Protein AF-A0A2I1MBW6-F1 (afdb_monomer_lite)

pLDDT: mean 80.17, std 13.63, range [27.92, 97.5]

Secondary structure (DSSP, 8-state):
-EE---TT--------SS----------HHHHHHHHHHHHHHHT----HHHHHHH-SEE---HHHHHH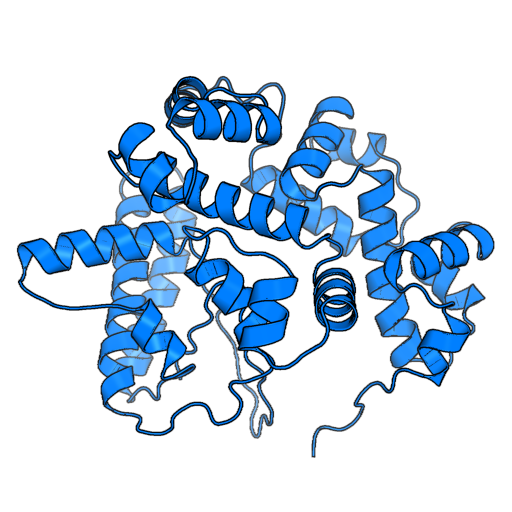HHHHHHHHHHHHHHHHTT-TTHHHHHHHHHHHHHHHHHHHHTT-----S--TTTHHHHHHHHTTTS---HHHHHHHHT--HHHHHHHHHHHHSS-HHHHHHHHHHHHHHHHHHH----HHHHHHHTT-SSHHHHHHHHHHHHSS-HHHHHHHTTSS-STTTS--HHHHHHHHHHHHHHTTS---HHHHHHHTT--HHHHHHHHHHHHSS-HHHHHHHHHHHHHHHHHHH----HHHHHHHTT-S-HHHHHHHHHHHHSS-HHHHHHHS-------

InterPro domains:
  IPR001387 Cro/C1-type, helix-turn-helix domain [PS50943] (135-180)
  IPR009057 Homedomain-like superfamily [SSF46689] (287-337)
  IPR018060 AraC-like, DNA binding HTH domain [PF12833] (141-219)
  IPR018060 AraC-like, DNA binding HTH domain [PF12833] (256-334)
  IPR018060 AraC-like, DNA binding HTH domain [PS01124] (122-220)
  IPR018060 AraC-like, DNA binding HTH domain [PS01124] (237-335)
  IPR018060 AraC-like, DNA binding HTH domain [SM00342] (135-218)
  IPR018060 AraC-like, DNA binding HTH domain [SM00342] (250-333)
  IPR018062 HTH domain AraC-type, conserved site [PS00041] (287-329)

Organism: NCBI:txid54007

Structure (mmCIF, N/CA/C/O backbone):
data_AF-A0A2I1MBW6-F1
#
_entry.id   AF-A0A2I1MBW6-F1
#
loop_
_atom_site.group_PDB
_atom_site.id
_atom_site.type_symbol
_atom_site.label_atom_id
_atom_site.label_alt_id
_atom_site.label_comp_id
_atom_site.label_asym_id
_atom_site.label_entity_id
_atom_site.label_seq_id
_atom_site.pdbx_PDB_ins_code
_atom_site.Cartn_x
_atom_site.Cartn_y
_atom_site.Cartn_z
_atom_site.occupancy
_atom_site.B_iso_or_equiv
_atom_site.auth_seq_id
_atom_site.auth_comp_id
_atom_site.auth_asym_id
_atom_site.auth_atom_id
_atom_site.pdbx_PDB_model_num
ATOM 1 N N . MET A 1 1 ? -22.222 8.097 3.503 1.00 85.94 1 MET A N 1
ATOM 2 C CA . MET A 1 1 ? -21.135 8.468 4.439 1.00 85.94 1 MET A CA 1
ATOM 3 C C . MET A 1 1 ? -19.840 8.465 3.652 1.00 85.94 1 MET A C 1
ATOM 5 O O . MET A 1 1 ? -19.811 7.793 2.629 1.00 85.94 1 MET A O 1
ATOM 9 N N . LEU A 1 2 ? -18.802 9.155 4.109 1.00 89.69 2 LEU A N 1
ATOM 10 C CA . LEU A 1 2 ? -17.469 9.043 3.514 1.00 89.69 2 LEU A CA 1
ATOM 11 C C . LEU A 1 2 ? -16.524 8.414 4.537 1.00 89.69 2 LEU A C 1
ATOM 13 O O . LEU A 1 2 ? -16.565 8.775 5.712 1.00 89.69 2 LEU A O 1
ATOM 17 N N . VAL A 1 3 ? -15.709 7.454 4.104 1.00 87.62 3 VAL A N 1
ATOM 18 C CA . VAL A 1 3 ? -14.785 6.709 4.969 1.00 87.62 3 VAL A CA 1
ATOM 19 C C . VAL A 1 3 ? -13.361 6.990 4.511 1.00 87.62 3 VAL A C 1
ATOM 21 O O . VAL A 1 3 ? -13.050 6.854 3.331 1.00 87.62 3 VAL A O 1
ATOM 24 N N . GLY A 1 4 ? -12.509 7.400 5.446 1.00 86.44 4 GLY A N 1
ATOM 25 C CA . GLY A 1 4 ? -11.097 7.655 5.214 1.00 86.44 4 GLY A CA 1
ATOM 26 C C . GLY A 1 4 ? -10.278 6.474 5.709 1.00 86.44 4 GLY A C 1
ATOM 27 O O . GLY A 1 4 ? -10.393 6.080 6.869 1.00 86.44 4 GLY A O 1
ATOM 28 N N . ILE A 1 5 ? -9.438 5.916 4.840 1.00 82.56 5 ILE A N 1
ATOM 29 C CA . ILE A 1 5 ? -8.543 4.810 5.187 1.00 82.56 5 ILE A CA 1
ATOM 30 C C . ILE A 1 5 ? -7.119 5.258 4.885 1.00 82.56 5 ILE A C 1
ATOM 32 O O . ILE A 1 5 ? -6.748 5.460 3.730 1.00 82.56 5 ILE A O 1
ATOM 36 N N . LEU A 1 6 ? -6.319 5.443 5.934 1.00 80.88 6 LEU A N 1
ATOM 37 C CA . LEU A 1 6 ? -4.898 5.740 5.777 1.00 80.88 6 LEU A CA 1
ATOM 38 C C . LEU A 1 6 ? -4.105 4.475 5.426 1.00 80.88 6 LEU A C 1
ATOM 40 O O . LEU A 1 6 ? -4.543 3.362 5.732 1.00 80.88 6 LEU A O 1
ATOM 44 N N . PRO A 1 7 ? -2.908 4.619 4.830 1.00 76.25 7 PRO A N 1
ATOM 45 C CA . PRO A 1 7 ? -2.001 3.500 4.643 1.00 76.25 7 PRO A CA 1
ATOM 46 C C . PRO A 1 7 ? -1.819 2.723 5.947 1.00 76.25 7 PRO A C 1
ATOM 48 O O . PRO A 1 7 ? -1.532 3.306 6.994 1.00 76.25 7 PRO A O 1
ATOM 51 N N . TRP A 1 8 ? -1.968 1.401 5.859 1.00 74.44 8 TRP A N 1
ATOM 52 C CA . TRP A 1 8 ? -1.815 0.475 6.984 1.00 74.44 8 TRP A CA 1
ATOM 53 C C . TRP A 1 8 ? -2.858 0.615 8.105 1.00 74.44 8 TRP A C 1
ATOM 55 O O . TRP A 1 8 ? -2.672 0.052 9.184 1.00 74.44 8 TRP A O 1
ATOM 65 N N . TYR A 1 9 ? -3.971 1.303 7.833 1.00 71.88 9 TYR A N 1
ATOM 66 C CA . TYR A 1 9 ? -5.216 1.157 8.581 1.00 71.88 9 TYR A CA 1
ATOM 67 C C . TYR A 1 9 ? -6.111 0.106 7.931 1.00 71.88 9 TYR A C 1
ATOM 69 O O . TYR A 1 9 ? -6.088 -0.109 6.721 1.00 71.88 9 TYR A O 1
ATOM 77 N N . TYR A 1 10 ? -6.978 -0.482 8.747 1.00 65.81 10 TYR A N 1
ATOM 78 C CA . TYR A 1 10 ? -8.204 -1.099 8.270 1.00 65.81 10 TYR A CA 1
ATOM 79 C C . TYR A 1 10 ? -9.384 -0.497 9.031 1.00 65.81 10 TYR A C 1
ATOM 81 O O . TYR A 1 10 ? -9.274 -0.136 10.205 1.00 65.81 10 TYR A O 1
ATOM 89 N N . THR A 1 11 ? -10.526 -0.401 8.359 1.00 65.06 11 THR A N 1
ATOM 90 C CA . THR A 1 11 ? -11.798 -0.010 8.966 1.00 65.06 11 THR A CA 1
ATOM 91 C C . THR A 1 11 ? -12.739 -1.199 8.876 1.00 65.06 11 THR A C 1
ATOM 93 O O . THR A 1 11 ? -12.895 -1.789 7.810 1.00 65.06 11 THR A O 1
ATOM 96 N N . GLN A 1 12 ? -13.355 -1.571 9.997 1.00 64.81 12 GLN A N 1
ATOM 97 C CA . GLN A 1 12 ? -14.316 -2.667 10.037 1.00 64.81 12 GLN A CA 1
ATOM 98 C C . GLN A 1 12 ? -15.739 -2.111 10.043 1.00 64.81 12 GLN A C 1
ATOM 100 O O . GLN A 1 12 ? -16.102 -1.329 10.923 1.00 64.81 12 GLN A O 1
ATOM 105 N N . ILE A 1 13 ? -16.552 -2.554 9.086 1.00 68.75 13 ILE A N 1
ATOM 106 C CA . ILE A 1 13 ? -18.003 -2.377 9.139 1.00 68.75 13 ILE A CA 1
ATOM 107 C C . ILE A 1 13 ? -18.549 -3.503 10.016 1.00 68.75 13 ILE A C 1
ATOM 109 O O . ILE A 1 13 ? -18.424 -4.677 9.675 1.00 68.75 13 ILE A O 1
ATOM 113 N N . ILE A 1 14 ? -19.078 -3.138 11.183 1.00 69.25 14 ILE A N 1
ATOM 114 C CA . ILE A 1 14 ? -19.520 -4.099 12.204 1.00 69.25 14 ILE A CA 1
ATOM 115 C C . ILE A 1 14 ? -20.978 -4.522 12.049 1.00 69.25 14 ILE A C 1
ATOM 117 O O . ILE A 1 14 ? -21.353 -5.531 12.613 1.00 69.25 14 ILE A O 1
ATOM 121 N N . GLU A 1 15 ? -21.798 -3.769 11.318 1.00 74.75 15 GLU A N 1
ATOM 122 C CA . GLU A 1 15 ? -23.214 -4.072 11.110 1.00 74.75 15 GLU A CA 1
ATOM 123 C C . GLU A 1 15 ? -23.689 -3.371 9.829 1.00 74.75 15 GLU A C 1
ATOM 125 O O . GLU A 1 15 ? -23.351 -2.207 9.599 1.00 74.75 15 GLU A O 1
ATOM 130 N N . VAL A 1 16 ? -24.471 -4.068 9.000 1.00 78.81 16 VAL A N 1
ATOM 131 C CA . VAL A 1 16 ? -25.110 -3.525 7.791 1.00 78.81 16 VAL A CA 1
ATOM 132 C C . VAL A 1 16 ? -26.597 -3.857 7.870 1.00 78.81 16 VAL A C 1
ATOM 134 O O . VAL A 1 16 ? -26.979 -5.019 7.759 1.00 78.81 16 VAL A O 1
ATOM 137 N N . LYS A 1 17 ? -27.431 -2.842 8.119 1.00 81.81 17 LYS A N 1
ATOM 138 C CA . LYS A 1 17 ? -28.878 -3.012 8.361 1.00 81.81 17 LYS A CA 1
ATOM 139 C C . LYS A 1 17 ? -29.712 -3.065 7.083 1.00 81.81 17 LYS A C 1
ATOM 141 O O . LYS A 1 17 ? -30.793 -3.640 7.081 1.00 81.81 17 LYS A O 1
ATOM 146 N N . GLU A 1 18 ? -29.200 -2.475 6.010 1.00 81.62 18 GLU A N 1
ATOM 147 C CA . GLU A 1 18 ? -29.837 -2.383 4.697 1.00 81.62 18 GLU A CA 1
ATOM 148 C C . GLU A 1 18 ? -28.769 -2.589 3.613 1.00 81.62 18 GLU A C 1
ATOM 150 O O . GLU A 1 18 ? -27.597 -2.305 3.881 1.00 81.62 18 GLU A O 1
ATOM 155 N N . PRO A 1 19 ? -29.128 -3.071 2.406 1.00 81.75 19 PRO A N 1
ATOM 156 C CA . PRO A 1 19 ? -28.178 -3.195 1.305 1.00 81.75 19 PRO A CA 1
ATOM 157 C C . PRO A 1 19 ? -27.436 -1.877 1.065 1.00 81.75 19 PRO A C 1
ATOM 159 O O . PRO A 1 19 ? -28.057 -0.827 0.920 1.00 81.75 19 PRO A O 1
ATOM 162 N N . CYS A 1 20 ? -26.107 -1.935 1.019 1.00 78.56 20 CYS A N 1
ATOM 163 C CA . CYS A 1 20 ? -25.269 -0.772 0.764 1.00 78.56 20 CYS A CA 1
ATOM 164 C C . CYS A 1 20 ? -24.275 -1.054 -0.362 1.00 78.56 20 CYS A C 1
ATOM 166 O O . CYS A 1 20 ? -23.733 -2.156 -0.463 1.00 78.56 20 CYS A O 1
ATOM 168 N N . GLU A 1 21 ? -24.002 -0.033 -1.165 1.00 81.94 21 GLU A N 1
ATOM 169 C CA . GLU A 1 21 ? -22.957 -0.037 -2.185 1.00 81.94 21 GLU A CA 1
ATOM 170 C C . GLU A 1 21 ? -21.751 0.771 -1.691 1.00 81.94 21 GLU A C 1
ATOM 172 O O . GLU A 1 21 ? -21.905 1.766 -0.978 1.00 81.94 21 GLU A O 1
ATOM 177 N N . LEU A 1 22 ? -20.543 0.310 -2.024 1.00 83.06 22 LEU A N 1
ATOM 178 C CA . LEU A 1 22 ? -19.292 0.960 -1.644 1.00 83.06 22 LEU A CA 1
ATOM 179 C C . LEU A 1 22 ? -18.503 1.311 -2.899 1.00 83.06 22 LEU A C 1
ATOM 181 O O . LEU A 1 22 ? -18.047 0.426 -3.620 1.00 83.06 22 LEU A O 1
ATOM 185 N N . GLU A 1 23 ? -18.274 2.602 -3.101 1.00 86.94 23 GLU A N 1
ATOM 186 C CA . GLU A 1 23 ? -17.356 3.095 -4.119 1.00 86.94 23 GLU A CA 1
ATOM 187 C C . GLU A 1 23 ? -15.995 3.373 -3.478 1.00 86.94 23 GLU A C 1
ATOM 189 O O . GLU A 1 23 ? -15.871 4.189 -2.562 1.00 86.94 23 GLU A O 1
ATOM 194 N N . VAL A 1 24 ? -14.966 2.653 -3.929 1.00 87.50 24 VAL A N 1
ATOM 195 C CA . VAL A 1 24 ? -13.622 2.714 -3.341 1.00 87.50 24 VAL A CA 1
ATOM 196 C C . VAL A 1 24 ? -12.697 3.511 -4.252 1.00 87.50 24 VAL A C 1
ATOM 198 O O . VAL A 1 24 ? -12.448 3.122 -5.390 1.00 87.50 24 VAL A O 1
ATOM 201 N N . VAL A 1 25 ? -12.147 4.607 -3.726 1.00 88.31 25 VAL A N 1
ATOM 202 C CA . VAL A 1 25 ? -11.168 5.449 -4.425 1.00 88.31 25 VAL A CA 1
ATOM 203 C C . VAL A 1 25 ? -9.796 5.269 -3.779 1.00 88.31 25 VAL A C 1
ATOM 205 O O . VAL A 1 25 ? -9.580 5.677 -2.638 1.00 88.31 25 VAL A O 1
ATOM 208 N N . VAL A 1 26 ? -8.861 4.664 -4.514 1.00 83.94 26 VAL A N 1
ATOM 209 C CA . VAL A 1 26 ? -7.476 4.439 -4.071 1.00 83.94 26 VAL A CA 1
ATOM 210 C C . VAL A 1 26 ? -6.558 5.452 -4.748 1.00 83.94 26 VAL A C 1
ATOM 212 O O . VAL A 1 26 ? -6.603 5.625 -5.962 1.00 83.94 26 VAL A O 1
ATOM 215 N N . PHE A 1 27 ? -5.715 6.132 -3.970 1.00 82.19 27 PHE A N 1
ATOM 216 C CA . PHE A 1 27 ? -4.808 7.157 -4.487 1.00 82.19 27 PHE A CA 1
ATOM 217 C C . PHE A 1 27 ? -3.511 7.254 -3.673 1.00 82.19 27 PHE A C 1
ATOM 219 O O . PHE A 1 27 ? -3.400 6.742 -2.558 1.00 82.19 27 PHE A O 1
ATOM 226 N N . ASN A 1 28 ? -2.509 7.943 -4.229 1.00 78.81 28 ASN A N 1
ATOM 227 C CA . ASN A 1 28 ? -1.252 8.204 -3.533 1.00 78.81 28 ASN A CA 1
ATOM 228 C C . ASN A 1 28 ? -1.426 9.326 -2.496 1.00 78.81 28 ASN A C 1
ATOM 230 O O . ASN A 1 28 ? -1.637 10.485 -2.853 1.00 78.81 28 ASN A O 1
ATOM 234 N N . LEU A 1 29 ? -1.303 8.990 -1.212 1.00 80.94 29 LEU A N 1
ATOM 235 C CA . LEU A 1 29 ? -1.478 9.951 -0.121 1.00 80.94 29 LEU A CA 1
ATOM 236 C C . LEU A 1 29 ? -0.445 11.093 -0.144 1.00 80.94 29 LEU A C 1
ATOM 238 O O . LEU A 1 29 ? -0.796 12.230 0.159 1.00 80.94 29 LEU A O 1
ATOM 242 N N . GLU A 1 30 ? 0.809 10.826 -0.528 1.00 78.50 30 GLU A N 1
ATOM 243 C CA . GLU A 1 30 ? 1.852 11.863 -0.566 1.00 78.50 30 GLU A CA 1
ATOM 244 C C . GLU A 1 30 ? 1.546 12.928 -1.621 1.00 78.50 30 GLU A C 1
ATOM 246 O O . GLU A 1 30 ? 1.754 14.111 -1.363 1.00 78.50 30 GLU A O 1
ATOM 251 N N . LEU A 1 31 ? 0.986 12.539 -2.773 1.00 80.25 31 LEU A N 1
ATOM 252 C CA . LEU A 1 31 ? 0.506 13.493 -3.775 1.00 80.25 31 LEU A CA 1
ATOM 253 C C . LEU A 1 31 ? -0.519 14.460 -3.165 1.00 80.25 31 LEU A C 1
ATOM 255 O O . LEU A 1 31 ? -0.360 15.673 -3.285 1.00 80.25 31 LEU A O 1
ATOM 259 N N . ILE A 1 32 ? -1.543 13.938 -2.484 1.00 85.88 32 ILE A N 1
ATOM 260 C CA . ILE A 1 32 ? -2.586 14.771 -1.870 1.00 85.88 32 ILE A CA 1
ATOM 261 C C . ILE A 1 32 ? -2.008 15.659 -0.771 1.00 85.88 32 ILE A C 1
ATOM 263 O O . ILE A 1 32 ? -2.313 16.848 -0.738 1.00 85.88 32 ILE A O 1
ATOM 267 N N . ASN A 1 33 ? -1.113 15.135 0.067 1.00 81.81 33 ASN A N 1
ATOM 268 C CA . ASN A 1 33 ? -0.438 15.929 1.093 1.00 81.81 33 ASN A CA 1
ATOM 269 C C . ASN A 1 33 ? 0.384 17.078 0.491 1.00 81.81 33 ASN A C 1
ATOM 271 O O . ASN A 1 33 ? 0.350 18.194 1.006 1.00 81.81 33 ASN A O 1
ATOM 275 N N . ILE A 1 34 ? 1.106 16.830 -0.607 1.00 75.31 34 ILE A N 1
ATOM 276 C CA . ILE A 1 34 ? 1.886 17.861 -1.303 1.00 75.31 34 ILE A CA 1
ATOM 277 C C . ILE A 1 34 ? 0.965 18.942 -1.869 1.00 75.31 34 ILE A C 1
ATOM 279 O O . ILE A 1 34 ? 1.247 20.130 -1.703 1.00 75.31 34 ILE A O 1
ATOM 283 N N . LEU A 1 35 ? -0.132 18.548 -2.519 1.00 81.50 35 LEU A N 1
ATOM 284 C CA . LEU A 1 35 ? -1.076 19.498 -3.098 1.00 81.50 35 LEU A CA 1
ATOM 285 C C . LEU A 1 35 ? -1.779 20.329 -2.015 1.00 81.50 35 LEU A C 1
ATOM 287 O O . LEU A 1 35 ? -1.783 21.555 -2.115 1.00 81.50 35 LEU A O 1
ATOM 291 N N . LEU A 1 36 ? -2.271 19.692 -0.947 1.00 83.25 36 LEU A N 1
ATOM 292 C CA . LEU A 1 36 ? -2.889 20.379 0.191 1.00 83.25 36 LEU A CA 1
ATOM 293 C C . LEU A 1 36 ? -1.918 21.342 0.873 1.00 83.25 36 LEU A C 1
ATOM 295 O O . LEU A 1 36 ? -2.291 22.460 1.218 1.00 83.25 36 LEU A O 1
ATOM 299 N N . LYS A 1 37 ? -0.651 20.945 1.035 1.00 79.94 37 LYS A N 1
ATOM 300 C CA . LYS A 1 37 ? 0.378 21.827 1.588 1.00 79.94 37 LYS A CA 1
ATOM 301 C C . LYS A 1 37 ? 0.579 23.069 0.718 1.00 79.94 37 LYS A C 1
ATOM 303 O O . LYS A 1 37 ? 0.590 24.173 1.251 1.00 79.94 37 LYS A O 1
ATOM 308 N N . ARG A 1 38 ? 0.678 22.905 -0.606 1.00 78.62 38 ARG A N 1
ATOM 309 C CA . ARG A 1 38 ? 0.796 24.038 -1.540 1.00 78.62 38 ARG A CA 1
ATOM 310 C C . ARG A 1 38 ? -0.425 24.956 -1.459 1.00 78.62 38 ARG A C 1
ATOM 312 O O . ARG A 1 38 ? -0.268 26.170 -1.406 1.00 78.62 38 ARG A O 1
ATOM 319 N N . THR A 1 39 ? -1.639 24.407 -1.399 1.00 81.06 39 THR A N 1
ATOM 320 C CA . THR A 1 39 ? -2.848 25.232 -1.246 1.00 81.06 39 THR A CA 1
ATOM 321 C C . THR A 1 39 ? -2.904 25.926 0.114 1.00 81.06 39 THR A C 1
ATOM 323 O O . THR A 1 39 ? -3.281 27.090 0.177 1.00 81.06 39 THR A O 1
ATOM 326 N N . ASN A 1 40 ? -2.467 25.265 1.189 1.00 79.06 40 ASN A N 1
ATOM 327 C CA . ASN A 1 40 ? -2.373 25.859 2.524 1.00 79.06 40 ASN A CA 1
ATOM 328 C C . ASN A 1 40 ? -1.438 27.067 2.554 1.00 79.06 40 ASN A C 1
ATOM 330 O O . ASN A 1 40 ? -1.793 28.099 3.115 1.00 79.06 40 ASN A O 1
ATOM 334 N N . GLU A 1 41 ? -0.272 26.958 1.919 1.00 75.50 41 GLU A N 1
ATOM 335 C CA . GLU A 1 41 ? 0.690 28.058 1.804 1.00 75.50 41 GLU A CA 1
ATOM 336 C C . GLU A 1 41 ? 0.107 29.250 1.030 1.00 75.50 41 GLU A C 1
ATOM 338 O O . GLU A 1 41 ? 0.313 30.396 1.420 1.00 75.50 41 GLU A O 1
ATOM 343 N N . VAL A 1 42 ? -0.661 28.986 -0.033 1.00 81.69 42 VAL A N 1
ATOM 344 C CA . VAL A 1 42 ? -1.280 30.029 -0.869 1.00 81.69 42 VAL A CA 1
ATOM 345 C C . VAL A 1 42 ? -2.460 30.711 -0.173 1.00 81.69 42 VAL A C 1
ATOM 347 O O . VAL A 1 42 ? -2.589 31.931 -0.244 1.00 81.69 42 VAL A O 1
ATOM 350 N N . PHE A 1 43 ? -3.332 29.946 0.486 1.00 83.38 43 PHE A N 1
ATOM 351 C CA . PHE A 1 43 ? -4.591 30.454 1.046 1.00 83.38 43 PHE A CA 1
ATOM 352 C C . PHE A 1 43 ? -4.544 30.719 2.557 1.00 83.38 43 PHE A C 1
ATOM 354 O O . PHE A 1 43 ? -5.536 31.172 3.125 1.00 83.38 43 PHE A O 1
ATOM 361 N N . GLY A 1 44 ? -3.424 30.433 3.225 1.00 77.81 44 GLY A N 1
ATOM 362 C CA . GLY A 1 44 ? -3.304 30.550 4.680 1.00 77.81 44 GLY A CA 1
ATOM 363 C C . GLY A 1 44 ? -4.182 29.556 5.451 1.00 77.81 44 GLY A C 1
ATOM 364 O O . GLY A 1 44 ? -4.565 29.832 6.587 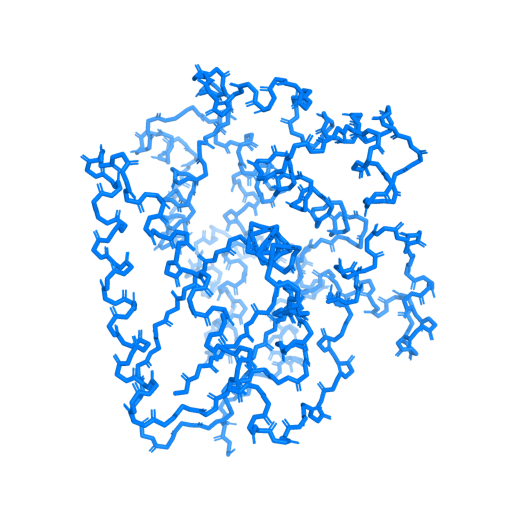1.00 77.81 44 GLY A O 1
ATOM 365 N N . SER A 1 45 ? -4.539 28.420 4.843 1.00 74.50 45 SER A N 1
ATOM 366 C CA . SER A 1 45 ? -5.293 27.348 5.502 1.00 74.50 45 SER A CA 1
ATOM 367 C C . SER A 1 45 ? -4.370 26.369 6.235 1.00 74.50 45 SER A C 1
ATOM 369 O O . SER A 1 45 ? -3.163 26.331 6.014 1.00 74.50 45 SER A O 1
ATOM 371 N N . ALA A 1 46 ? -4.939 25.562 7.132 1.00 73.06 46 ALA A N 1
ATOM 372 C CA . ALA A 1 46 ? -4.208 24.569 7.926 1.00 73.06 46 ALA A CA 1
ATOM 373 C C . ALA A 1 46 ? -4.705 23.136 7.669 1.00 73.06 46 ALA A C 1
ATOM 375 O O . ALA A 1 46 ? -4.675 22.302 8.570 1.00 73.06 46 ALA A O 1
ATOM 376 N N . THR A 1 47 ? -5.188 22.867 6.454 1.00 75.31 47 THR A N 1
ATOM 377 C CA . THR A 1 47 ? -5.850 21.614 6.073 1.00 75.31 47 THR A CA 1
ATOM 378 C C . THR A 1 47 ? -4.880 20.428 6.182 1.00 75.31 47 THR A C 1
ATOM 380 O O . THR A 1 47 ? -3.810 20.455 5.569 1.00 75.31 47 THR A O 1
ATOM 383 N N . GLN A 1 48 ? -5.209 19.412 6.981 1.00 79.44 48 GLN A N 1
ATOM 384 C CA . GLN A 1 48 ? -4.377 18.231 7.254 1.00 79.44 48 GLN A CA 1
ATOM 385 C C . GLN A 1 48 ? -5.224 16.953 7.251 1.00 79.44 48 GLN A C 1
ATOM 387 O O . GLN A 1 48 ? -5.620 16.432 8.299 1.00 79.44 48 GLN A O 1
ATOM 392 N N . ILE A 1 49 ? -5.438 16.408 6.052 1.00 81.88 49 ILE A N 1
ATOM 393 C CA . ILE A 1 49 ? -6.324 15.260 5.835 1.00 81.88 49 ILE A CA 1
ATOM 394 C C . ILE A 1 49 ? -5.924 14.023 6.648 1.00 81.88 49 ILE A C 1
ATOM 396 O O . ILE A 1 49 ? -6.788 13.297 7.131 1.00 81.88 49 ILE A O 1
ATOM 400 N N . THR A 1 50 ? -4.625 13.794 6.859 1.00 78.06 50 THR A N 1
ATOM 401 C CA . THR A 1 50 ? -4.134 12.674 7.675 1.00 78.06 50 THR A CA 1
ATOM 402 C C . THR A 1 50 ? -4.649 12.761 9.103 1.00 78.06 50 THR A C 1
ATOM 404 O O . THR A 1 50 ? -5.232 11.803 9.603 1.00 78.06 50 THR A O 1
ATOM 407 N N . ASN A 1 51 ? -4.550 13.938 9.720 1.00 78.25 51 ASN A N 1
ATOM 408 C CA . ASN A 1 51 ? -5.024 14.154 11.082 1.00 78.25 51 ASN A CA 1
ATOM 409 C C . ASN A 1 51 ? -6.547 14.040 11.156 1.00 78.25 51 ASN A C 1
ATOM 411 O O . ASN A 1 51 ? -7.080 13.537 12.145 1.00 78.25 51 ASN A O 1
ATOM 415 N N . ALA A 1 52 ? -7.261 14.509 10.130 1.00 80.94 52 ALA A N 1
ATOM 416 C CA . ALA A 1 52 ? -8.709 14.357 10.065 1.00 80.94 52 ALA A CA 1
ATOM 417 C C . ALA A 1 52 ? -9.097 12.869 10.057 1.00 80.94 52 ALA A C 1
ATOM 419 O O . ALA A 1 52 ? -9.895 12.439 10.888 1.00 80.94 52 ALA A O 1
ATOM 420 N N . ILE A 1 53 ? -8.475 12.057 9.196 1.00 80.00 53 ILE A N 1
ATOM 421 C CA . ILE A 1 53 ? -8.771 10.621 9.099 1.00 80.00 53 ILE A CA 1
ATOM 422 C C . ILE A 1 53 ? -8.359 9.863 10.375 1.00 80.00 53 ILE A C 1
ATOM 424 O O . ILE A 1 53 ? -9.115 9.018 10.853 1.00 80.00 53 ILE A O 1
ATOM 428 N N . GLU A 1 54 ? -7.206 10.183 10.974 1.00 75.94 54 GLU A N 1
ATOM 429 C CA . GLU A 1 54 ? -6.756 9.580 12.243 1.00 75.94 54 GLU A CA 1
ATOM 430 C C . GLU A 1 54 ? -7.746 9.816 13.391 1.00 75.94 54 GLU A C 1
ATOM 432 O O . GLU A 1 54 ? -7.961 8.945 14.238 1.00 75.94 54 GLU A O 1
ATOM 437 N N . ASN A 1 55 ? -8.357 11.001 13.439 1.00 75.19 55 ASN A N 1
ATOM 438 C CA . ASN A 1 55 ? -9.281 11.369 14.508 1.00 75.19 55 ASN A CA 1
ATOM 439 C C . ASN A 1 55 ? -10.710 10.871 14.257 1.00 75.19 55 ASN A C 1
ATOM 441 O O . ASN A 1 55 ? -11.413 10.513 15.212 1.00 75.19 55 ASN A O 1
ATOM 4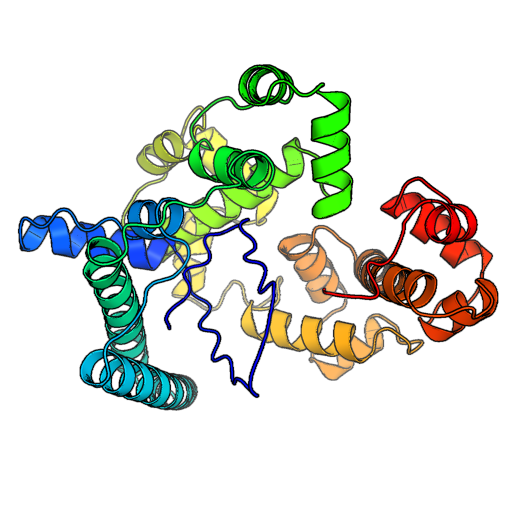45 N N . THR A 1 56 ? -11.127 10.830 12.992 1.00 77.69 56 THR A N 1
ATOM 446 C CA . THR A 1 56 ? -12.460 10.417 12.546 1.00 77.69 56 THR A CA 1
ATOM 447 C C . THR A 1 56 ? -12.328 9.533 11.308 1.00 77.69 56 THR A C 1
ATOM 449 O O . THR A 1 56 ? -12.137 10.041 10.211 1.00 77.69 56 THR A O 1
ATOM 452 N N . ALA A 1 57 ? -12.452 8.209 11.463 1.00 76.25 57 ALA A N 1
ATOM 453 C CA . ALA A 1 57 ? -12.333 7.259 10.345 1.00 76.25 57 ALA A CA 1
ATOM 454 C C . ALA A 1 57 ? -13.456 7.399 9.301 1.00 76.25 57 ALA A C 1
ATOM 456 O O . ALA A 1 57 ? -13.314 6.954 8.165 1.00 76.25 57 ALA A O 1
ATOM 457 N N . TYR A 1 58 ? -14.588 7.993 9.675 1.00 85.88 58 TYR A N 1
ATOM 458 C CA . TYR A 1 58 ? -15.691 8.275 8.767 1.00 85.88 58 TYR A CA 1
ATOM 459 C C . TYR A 1 58 ? -16.372 9.584 9.140 1.00 85.88 58 TYR A C 1
ATOM 461 O O . TYR A 1 58 ? -16.292 10.033 10.286 1.00 85.88 58 TYR A O 1
ATOM 469 N N . VAL A 1 59 ? -17.075 10.150 8.164 1.00 88.06 59 VAL A N 1
ATOM 470 C CA . VAL A 1 59 ? -17.867 11.367 8.310 1.00 88.06 59 VAL A CA 1
ATOM 471 C C . VAL A 1 59 ? -19.262 11.174 7.728 1.00 88.06 59 VAL A C 1
ATOM 473 O O . VAL A 1 59 ? -19.467 10.549 6.675 1.00 88.06 59 VAL A O 1
ATOM 476 N N . SER A 1 60 ? -20.244 11.710 8.439 1.00 89.19 60 SER A N 1
ATOM 477 C CA . SER A 1 60 ? -21.622 11.806 7.979 1.00 89.19 60 SER A CA 1
ATOM 478 C C . SER A 1 60 ? -21.735 12.961 6.987 1.00 89.19 60 SER A C 1
ATOM 480 O O . SER A 1 60 ? -21.197 14.042 7.216 1.00 89.19 60 SER A O 1
ATOM 482 N N . LEU A 1 61 ? -22.429 12.716 5.877 1.00 90.56 61 LEU A N 1
ATOM 483 C CA . LEU A 1 61 ? -22.693 13.720 4.847 1.00 90.56 61 LEU A CA 1
ATOM 484 C C . LEU A 1 61 ? -24.176 14.070 4.886 1.00 90.56 61 LEU A C 1
ATOM 486 O O . LEU A 1 61 ? -25.007 13.156 4.972 1.00 90.56 61 LEU A O 1
ATOM 490 N N . ASP A 1 62 ? -24.492 15.360 4.798 1.00 90.75 62 ASP A N 1
ATOM 491 C CA . ASP A 1 62 ? -25.858 15.793 4.502 1.00 90.75 62 ASP A CA 1
ATOM 492 C C . ASP A 1 62 ? -26.241 15.474 3.042 1.00 90.75 62 ASP A C 1
ATOM 494 O O . ASP A 1 62 ? -25.424 14.990 2.255 1.00 90.75 62 ASP A O 1
ATOM 498 N N . ASP A 1 63 ? -27.505 15.684 2.672 1.00 91.75 63 ASP A N 1
ATOM 499 C CA . ASP A 1 63 ? -27.996 15.293 1.345 1.00 91.75 63 ASP A CA 1
ATOM 500 C C . ASP A 1 63 ? -27.363 16.098 0.200 1.00 91.75 63 ASP A C 1
ATOM 502 O O . ASP A 1 63 ? -27.235 15.580 -0.912 1.00 91.75 63 ASP A O 1
ATOM 506 N N . ALA A 1 64 ? -26.949 17.345 0.447 1.00 91.56 64 ALA A N 1
ATOM 507 C CA . ALA A 1 64 ? -26.263 18.154 -0.556 1.00 91.56 64 ALA A CA 1
ATOM 508 C C . ALA A 1 64 ? -24.809 17.692 -0.721 1.00 91.56 64 ALA A C 1
ATOM 510 O O . ALA A 1 64 ? -24.344 17.500 -1.845 1.00 91.56 64 ALA A O 1
ATOM 511 N N . GLU A 1 65 ? -24.114 17.443 0.392 1.00 92.50 65 GLU A N 1
ATOM 512 C CA . GLU A 1 65 ? -22.765 16.878 0.413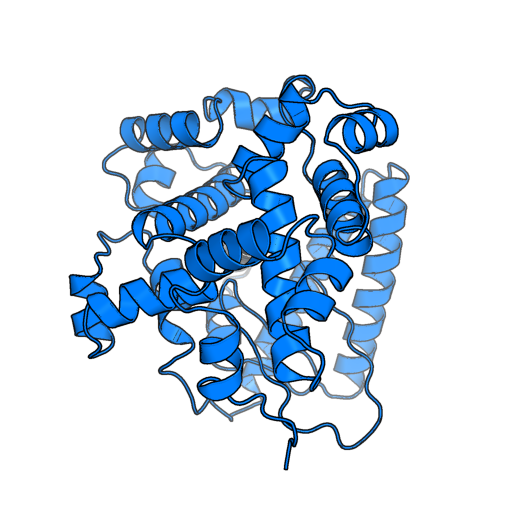 1.00 92.50 65 GLU A CA 1
ATOM 513 C C . GLU A 1 65 ? -22.727 15.497 -0.246 1.00 92.50 65 GLU A C 1
ATOM 515 O O . GLU A 1 65 ? -21.841 15.237 -1.057 1.00 92.50 65 GLU A O 1
ATOM 520 N N . ARG A 1 66 ? -23.709 14.629 0.033 1.00 92.62 66 ARG A N 1
ATOM 521 C CA . ARG A 1 66 ? -23.816 13.297 -0.579 1.00 92.62 66 ARG A CA 1
ATOM 522 C C . ARG A 1 66 ? -23.921 13.384 -2.101 1.00 92.62 66 ARG A C 1
ATOM 524 O O . ARG A 1 66 ? -23.099 12.781 -2.782 1.00 92.62 66 ARG A O 1
ATOM 531 N N . LYS A 1 67 ? -24.858 14.182 -2.625 1.00 94.44 67 LYS A N 1
ATOM 532 C CA . LYS A 1 67 ? -25.020 14.381 -4.078 1.00 94.44 67 LYS A CA 1
ATOM 533 C C . LYS A 1 67 ? -23.765 14.960 -4.728 1.00 94.44 67 LYS A C 1
ATOM 535 O O . LYS A 1 67 ? -23.430 14.609 -5.856 1.00 94.44 67 LYS A O 1
ATOM 540 N N . SER A 1 68 ? -23.070 15.850 -4.018 1.00 95.12 68 SER A N 1
ATOM 541 C CA . SER A 1 68 ? -21.794 16.400 -4.477 1.00 95.12 68 SER A CA 1
ATOM 542 C C . SER A 1 68 ? -20.726 15.309 -4.586 1.00 95.12 68 SER A C 1
ATOM 544 O O . SER A 1 68 ? -20.087 15.190 -5.626 1.00 95.12 68 SER A O 1
ATOM 546 N N . VAL A 1 69 ? -20.567 14.469 -3.555 1.00 95.56 69 VAL A N 1
ATOM 547 C CA . VAL A 1 69 ? -19.613 13.346 -3.572 1.00 95.56 69 VAL A CA 1
ATOM 548 C C . VAL A 1 69 ? -19.935 12.346 -4.682 1.00 95.56 69 VAL A C 1
ATOM 550 O O . VAL A 1 69 ? -19.026 11.976 -5.417 1.00 95.56 69 VAL A O 1
ATOM 553 N N . GLU A 1 70 ? -21.200 11.955 -4.850 1.00 94.75 70 GLU A N 1
ATOM 554 C CA . GLU A 1 70 ? -21.637 11.050 -5.929 1.00 94.75 70 GLU A CA 1
ATOM 555 C C . GLU A 1 70 ? -21.260 11.617 -7.308 1.00 94.75 70 GLU A C 1
ATOM 557 O O . GLU A 1 70 ? -20.597 10.955 -8.104 1.00 94.75 70 GLU A O 1
ATOM 562 N N . SER A 1 71 ? -21.558 12.899 -7.545 1.00 96.50 71 SER A N 1
ATOM 563 C CA . SER A 1 71 ? -21.165 13.594 -8.777 1.00 96.50 71 SER A CA 1
ATOM 564 C C . SER A 1 71 ? -19.645 13.640 -8.970 1.00 96.50 71 SER A C 1
ATOM 566 O O . SER A 1 71 ? -19.144 13.462 -10.081 1.00 96.50 71 SER A O 1
ATOM 568 N N . ILE A 1 72 ? -18.871 13.867 -7.905 1.00 97.50 72 ILE A N 1
ATOM 569 C CA . ILE A 1 72 ? -17.405 13.865 -7.978 1.00 97.50 72 ILE A CA 1
ATOM 570 C C . ILE A 1 72 ? -16.881 12.485 -8.376 1.00 97.50 72 ILE A C 1
ATOM 572 O O . ILE A 1 72 ? -15.982 12.415 -9.215 1.00 97.50 72 ILE A O 1
ATOM 576 N N . ILE A 1 73 ? -17.427 11.406 -7.810 1.00 95.50 73 ILE A N 1
ATOM 577 C CA . ILE A 1 73 ? -16.986 10.044 -8.123 1.00 95.50 73 ILE A CA 1
ATOM 578 C C . ILE A 1 73 ? -17.345 9.672 -9.566 1.00 95.50 73 ILE A C 1
ATOM 580 O O . ILE A 1 73 ? -16.496 9.141 -10.284 1.00 95.50 73 ILE A O 1
ATOM 584 N N . ASP A 1 74 ? -18.540 10.013 -10.040 1.00 94.75 74 ASP A N 1
ATOM 585 C CA . ASP A 1 74 ? -18.918 9.759 -11.434 1.00 94.75 74 ASP A CA 1
ATOM 586 C C . ASP A 1 74 ? -18.050 10.540 -12.424 1.00 94.75 74 ASP A C 1
ATOM 588 O O . ASP A 1 74 ? -17.564 9.982 -13.413 1.00 94.75 74 ASP A O 1
ATOM 592 N N . ASN A 1 75 ? -17.753 11.805 -12.120 1.00 96.25 75 ASN A N 1
ATOM 593 C CA . ASN A 1 75 ? -16.806 12.588 -12.909 1.00 96.25 75 ASN A CA 1
ATOM 594 C C . ASN A 1 75 ? -15.403 11.968 -12.873 1.00 96.25 75 ASN A C 1
ATOM 596 O O . ASN A 1 75 ? -14.748 11.879 -13.906 1.00 96.25 75 ASN A O 1
ATOM 600 N N . LEU A 1 76 ? -14.945 11.478 -11.718 1.00 95.06 76 LEU A N 1
ATOM 601 C CA . LEU A 1 76 ? -13.653 10.803 -11.600 1.00 95.06 76 LEU A CA 1
ATOM 602 C C . LEU A 1 76 ? -13.578 9.566 -12.510 1.00 95.06 76 LEU A C 1
ATOM 604 O O . LEU A 1 76 ? -12.573 9.380 -13.195 1.00 95.06 76 LEU A O 1
ATOM 608 N N . LYS A 1 77 ? -14.643 8.754 -12.579 1.00 93.00 77 LYS A N 1
ATOM 609 C CA . LYS A 1 77 ? -14.728 7.610 -13.508 1.00 93.00 77 LYS A CA 1
ATOM 610 C C . LYS A 1 77 ? -14.598 8.068 -14.965 1.00 93.00 77 LYS A C 1
ATOM 612 O O . LYS A 1 77 ? -13.848 7.461 -15.730 1.00 93.00 77 LYS A O 1
ATOM 617 N N . HIS A 1 78 ? -15.282 9.148 -15.343 1.00 93.50 78 HIS A N 1
ATOM 618 C CA . HIS A 1 78 ? -15.196 9.716 -16.691 1.00 93.50 78 HIS A CA 1
ATOM 619 C C . HIS A 1 78 ? -13.784 10.229 -17.024 1.00 93.50 78 HIS A C 1
ATOM 621 O O . HIS A 1 78 ? -13.257 9.956 -18.107 1.00 93.50 78 HIS A O 1
ATOM 627 N N . GLU A 1 79 ? -13.136 10.929 -16.091 1.00 94.38 79 GLU A N 1
ATOM 628 C CA . GLU A 1 79 ? -11.771 11.425 -16.281 1.00 94.38 79 GLU A CA 1
ATOM 629 C C . GLU A 1 79 ? -10.752 10.285 -16.378 1.00 94.38 79 GLU A C 1
ATOM 631 O O . GLU A 1 79 ? -9.835 10.354 -17.190 1.00 94.38 79 GLU A O 1
ATOM 636 N N . LEU A 1 80 ? -10.931 9.187 -15.636 1.00 84.81 80 LEU A N 1
ATOM 637 C CA . LEU A 1 80 ? -10.083 7.997 -15.771 1.00 84.81 80 LEU A CA 1
ATOM 638 C C . LEU A 1 80 ? -10.181 7.370 -17.169 1.00 84.81 80 LEU A C 1
ATOM 640 O O . LEU A 1 80 ? -9.164 6.973 -17.739 1.00 84.81 80 LEU A O 1
ATOM 644 N N . VAL A 1 81 ? -11.384 7.307 -17.747 1.00 87.62 81 VAL A N 1
ATOM 645 C CA . VAL A 1 81 ? -11.576 6.859 -19.137 1.00 87.62 81 VAL A CA 1
ATOM 646 C C . VAL A 1 81 ? -10.929 7.845 -20.113 1.00 87.62 81 VAL A C 1
ATOM 648 O O . VAL A 1 81 ? -10.216 7.434 -21.027 1.00 87.62 81 VAL A O 1
ATOM 651 N N . SER A 1 82 ? -11.116 9.146 -19.895 1.00 85.56 82 SER A N 1
ATOM 652 C CA . SER A 1 82 ? -10.542 10.199 -20.741 1.00 85.56 82 SER A CA 1
ATOM 653 C C . SER A 1 82 ? -9.011 10.193 -20.718 1.00 85.56 82 SER A C 1
ATOM 655 O O . SER A 1 82 ? -8.378 10.339 -21.762 1.00 85.56 82 SER A O 1
ATOM 657 N N . PHE A 1 83 ? -8.410 9.948 -19.552 1.00 81.00 83 PHE A N 1
ATOM 658 C CA . PHE A 1 83 ? -6.969 9.781 -19.389 1.00 81.00 83 PHE A CA 1
ATOM 659 C C . PHE A 1 83 ? -6.448 8.587 -20.195 1.00 81.00 83 PHE A C 1
ATOM 661 O O . PHE A 1 83 ? -5.474 8.726 -20.933 1.00 81.00 83 PHE A O 1
ATOM 668 N N . LYS A 1 84 ? -7.133 7.436 -20.130 1.00 80.75 84 LYS A N 1
ATOM 669 C CA . LYS A 1 84 ? -6.788 6.247 -20.934 1.00 80.75 84 LYS A CA 1
ATOM 670 C C . LYS A 1 84 ? -6.886 6.502 -22.441 1.00 80.75 84 LYS A C 1
ATOM 672 O O . LYS A 1 84 ? -6.135 5.909 -23.206 1.00 80.75 84 LYS A O 1
ATOM 677 N N . ASN A 1 85 ? -7.760 7.417 -22.854 1.00 85.88 85 ASN A N 1
ATOM 678 C CA . ASN A 1 85 ? -7.916 7.836 -24.246 1.00 85.88 85 ASN A CA 1
ATOM 679 C C . ASN A 1 85 ? -6.923 8.935 -24.676 1.00 85.88 85 ASN A C 1
ATOM 681 O O . ASN A 1 85 ? -7.045 9.460 -25.781 1.00 85.88 85 ASN A O 1
ATOM 685 N N . GLY A 1 86 ? -5.949 9.290 -23.830 1.00 80.00 86 GLY A N 1
ATOM 686 C CA . GLY A 1 86 ? -4.890 10.245 -24.164 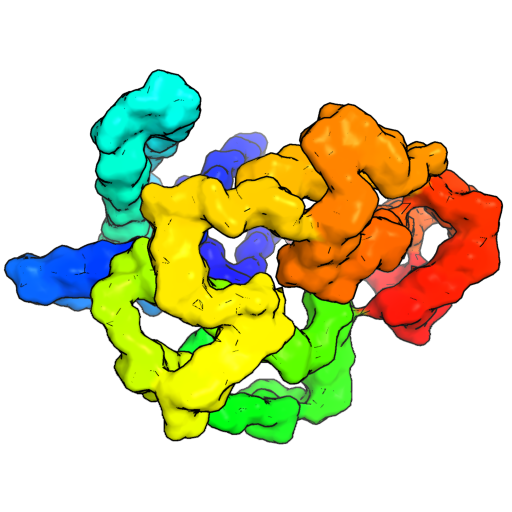1.00 80.00 86 GLY A CA 1
ATOM 687 C C . GLY A 1 86 ? -5.277 11.717 -24.007 1.00 80.00 86 GLY A C 1
ATOM 688 O O . GLY A 1 86 ? -4.663 12.569 -24.638 1.00 80.00 86 GLY A O 1
ATOM 689 N N . ASN A 1 87 ? -6.292 12.044 -23.198 1.00 86.69 87 ASN A N 1
ATOM 690 C CA . ASN A 1 87 ? -6.626 13.439 -22.906 1.00 86.69 87 ASN A CA 1
ATOM 691 C C . ASN A 1 87 ? -5.601 14.068 -21.943 1.00 86.69 87 ASN A C 1
ATOM 693 O O . ASN A 1 87 ? -5.485 13.659 -20.784 1.00 86.69 87 ASN A O 1
ATOM 697 N N . ASP A 1 88 ? -4.929 15.121 -22.409 1.00 81.88 88 ASP A N 1
ATOM 698 C CA . ASP A 1 88 ? -3.860 15.826 -21.689 1.00 81.88 88 ASP A CA 1
ATOM 699 C C . ASP A 1 88 ? -4.305 16.554 -20.406 1.00 81.88 88 ASP A C 1
ATOM 701 O O . ASP A 1 88 ? -3.460 16.886 -19.572 1.00 81.88 88 ASP A O 1
ATOM 705 N N . TYR A 1 89 ? -5.607 16.812 -20.233 1.00 90.81 89 TYR A N 1
ATOM 706 C CA . TYR A 1 89 ? -6.178 17.507 -19.070 1.00 90.81 89 TYR A CA 1
ATOM 707 C C . TYR A 1 89 ? -6.795 16.569 -18.033 1.00 90.81 89 TYR A C 1
ATOM 709 O O . TYR A 1 89 ? -7.031 16.975 -16.890 1.00 90.81 89 TYR A O 1
ATOM 717 N N . ALA A 1 90 ? -7.053 15.316 -18.410 1.00 88.00 90 ALA A N 1
ATOM 718 C CA . ALA A 1 90 ? -7.750 14.368 -17.548 1.00 88.00 90 ALA A CA 1
ATOM 719 C C . ALA A 1 90 ? -6.985 14.120 -16.241 1.00 88.00 90 ALA A C 1
ATOM 721 O O . ALA A 1 90 ? -7.571 14.023 -15.166 1.00 88.00 90 ALA A O 1
ATOM 722 N N . LYS A 1 91 ? -5.648 14.115 -16.298 1.00 84.75 91 LYS A N 1
ATOM 723 C CA . LYS A 1 91 ? -4.791 13.943 -15.118 1.00 84.75 91 LYS A CA 1
ATOM 724 C C . LYS A 1 91 ? -4.958 15.079 -14.101 1.00 84.75 91 LYS A C 1
ATOM 726 O O . LYS A 1 91 ? -5.029 14.831 -12.900 1.00 84.75 91 LYS A O 1
ATOM 731 N N . GLN A 1 92 ? -5.045 16.319 -14.571 1.00 88.00 92 GLN A N 1
ATOM 732 C CA . GLN A 1 92 ? -5.255 17.510 -13.752 1.00 88.00 92 GLN A CA 1
ATOM 733 C C . GLN A 1 92 ? -6.647 17.460 -13.118 1.00 88.00 92 GLN A C 1
ATOM 735 O O . GLN A 1 92 ? -6.780 17.725 -11.924 1.00 88.00 92 GLN A O 1
ATOM 740 N N . MET A 1 93 ? -7.664 17.058 -13.886 1.00 94.19 93 MET A N 1
ATOM 741 C CA . MET A 1 93 ? -9.027 16.907 -13.374 1.00 94.19 93 MET A CA 1
ATOM 742 C C . MET A 1 93 ? -9.124 15.810 -12.314 1.00 94.19 93 MET A C 1
ATOM 744 O O . MET A 1 93 ? -9.692 16.056 -11.252 1.00 94.19 93 MET A O 1
ATOM 748 N N . ILE A 1 94 ? -8.488 14.653 -12.528 1.00 90.50 94 ILE A N 1
ATOM 749 C CA . ILE A 1 94 ? -8.377 13.585 -11.521 1.00 90.50 94 ILE A CA 1
ATOM 750 C C . ILE A 1 94 ? -7.798 14.145 -10.218 1.00 90.50 94 ILE A C 1
ATOM 752 O O . ILE A 1 94 ? -8.372 13.947 -9.149 1.00 90.50 94 ILE A O 1
ATOM 756 N N . TYR A 1 95 ? -6.694 14.894 -10.286 1.00 89.25 95 TYR A N 1
ATOM 757 C CA . TYR A 1 95 ? -6.059 15.458 -9.090 1.00 89.25 95 TYR A CA 1
ATOM 758 C C . TYR A 1 95 ? -6.948 16.471 -8.367 1.00 89.25 95 TYR A C 1
ATOM 760 O O . TYR A 1 95 ? -7.017 16.450 -7.138 1.00 89.25 95 TYR A O 1
ATOM 768 N N . ILE A 1 96 ? -7.662 17.320 -9.110 1.00 93.00 96 ILE A N 1
ATOM 769 C CA . ILE A 1 96 ? -8.627 18.266 -8.539 1.00 93.00 96 ILE A CA 1
ATOM 770 C C . ILE A 1 96 ? -9.743 17.512 -7.814 1.00 93.00 96 ILE A C 1
ATOM 772 O O . ILE A 1 96 ? -10.058 17.854 -6.678 1.00 93.00 96 ILE A O 1
ATOM 776 N N . LYS A 1 97 ? -10.301 16.460 -8.421 1.00 95.44 97 LYS A N 1
ATOM 777 C CA . LYS A 1 97 ? -11.390 15.669 -7.830 1.00 95.44 97 LYS A CA 1
ATOM 778 C C . LYS A 1 97 ? -10.947 14.915 -6.578 1.00 95.44 97 LYS A C 1
ATOM 780 O O . LYS A 1 97 ? -11.672 14.899 -5.587 1.00 95.44 97 LYS A O 1
ATOM 785 N N . LEU A 1 98 ? -9.734 14.360 -6.571 1.00 92.69 98 LEU A N 1
ATOM 786 C CA . LEU A 1 98 ? -9.169 13.730 -5.374 1.00 92.69 98 LEU A CA 1
ATOM 787 C C . LEU A 1 98 ? -8.947 14.742 -4.239 1.00 92.69 98 LEU A C 1
ATOM 789 O O . LEU A 1 98 ? -9.265 14.449 -3.086 1.00 92.69 98 LEU A O 1
ATOM 793 N N . MET A 1 99 ? -8.445 15.944 -4.549 1.00 91.06 99 MET A N 1
ATOM 794 C CA . MET A 1 99 ? -8.348 17.021 -3.557 1.00 91.06 99 MET A CA 1
ATOM 795 C C . MET A 1 99 ? -9.721 17.457 -3.046 1.00 91.06 99 MET A C 1
ATOM 797 O O . MET A 1 99 ? -9.878 17.688 -1.851 1.00 91.06 99 MET A O 1
ATOM 801 N N . GLU A 1 100 ? -10.713 17.556 -3.929 1.00 93.62 100 GLU A N 1
ATOM 802 C CA . GLU A 1 100 ? -12.083 17.928 -3.577 1.00 93.62 100 GLU A CA 1
ATOM 803 C C . GLU A 1 100 ? -12.679 16.937 -2.566 1.00 93.62 100 GLU A C 1
ATOM 805 O O . GLU A 1 100 ? -13.186 17.358 -1.525 1.00 93.62 100 GLU A O 1
ATOM 810 N N . LEU A 1 101 ? -12.516 15.626 -2.798 1.00 93.88 101 LEU A N 1
ATOM 811 C CA . LEU A 1 101 ? -12.912 14.580 -1.847 1.00 93.88 101 LEU A CA 1
ATOM 812 C C . LEU A 1 101 ? -12.185 14.707 -0.501 1.00 93.88 101 LEU A C 1
ATOM 814 O O . LEU A 1 101 ? -12.825 14.609 0.548 1.00 93.88 101 LEU A O 1
ATOM 818 N N . ALA A 1 102 ? -10.870 14.951 -0.513 1.00 90.88 102 ALA A N 1
ATOM 819 C CA . ALA A 1 102 ? -10.091 15.133 0.712 1.00 90.88 102 ALA A CA 1
ATOM 820 C C . ALA A 1 102 ? -10.579 16.348 1.523 1.00 90.88 102 ALA A C 1
ATOM 822 O O . ALA A 1 102 ? -10.795 16.248 2.730 1.00 90.88 102 ALA A O 1
ATOM 823 N N . VAL A 1 103 ? -10.831 17.481 0.864 1.00 90.44 103 VAL A N 1
ATOM 824 C CA . VAL A 1 103 ? -11.338 18.695 1.519 1.00 90.44 103 VAL A CA 1
ATOM 825 C C . VAL A 1 103 ? -12.753 18.488 2.063 1.00 90.44 103 VAL A C 1
ATOM 827 O O . VAL A 1 103 ? -13.045 18.939 3.171 1.00 90.44 103 VAL A O 1
ATOM 830 N N . ILE A 1 104 ? -13.633 17.797 1.328 1.00 92.00 104 ILE A N 1
ATOM 831 C CA . ILE A 1 104 ? -14.978 17.449 1.815 1.00 92.00 104 ILE A CA 1
ATOM 832 C C . ILE A 1 104 ? -14.876 16.595 3.078 1.00 92.00 104 ILE A C 1
ATOM 834 O O . ILE A 1 104 ? -15.516 16.920 4.078 1.00 92.00 104 ILE A O 1
ATOM 838 N N . PHE A 1 105 ? -14.035 15.556 3.067 1.00 91.00 105 PHE A N 1
ATOM 839 C CA . PHE A 1 105 ? -13.819 14.716 4.243 1.00 91.00 105 PHE A CA 1
ATOM 840 C C . PHE A 1 105 ? -13.394 15.549 5.456 1.00 91.00 105 PHE A C 1
ATOM 842 O O . PHE A 1 105 ? -14.001 15.460 6.523 1.00 91.00 105 PHE A O 1
ATOM 849 N N . GLU A 1 106 ? -12.379 16.396 5.293 1.00 87.69 106 GLU A N 1
ATOM 850 C CA . GLU A 1 106 ? -11.848 17.195 6.391 1.00 87.69 106 GLU A CA 1
ATOM 851 C C . GLU A 1 106 ? -12.867 18.212 6.922 1.00 87.69 106 GLU A C 1
ATOM 853 O O . GLU A 1 106 ? -13.047 18.328 8.135 1.00 87.69 106 GLU A O 1
ATOM 858 N N . LYS A 1 107 ? -13.616 18.890 6.047 1.00 87.81 107 LYS A N 1
ATOM 859 C CA . LYS A 1 107 ? -14.688 19.809 6.465 1.00 87.81 107 LYS A CA 1
ATOM 860 C C . LYS A 1 107 ? -15.780 19.094 7.256 1.00 87.81 107 LYS A C 1
ATOM 862 O O . LYS A 1 107 ? -16.271 19.636 8.248 1.00 87.81 107 LYS A O 1
ATOM 867 N N . SER A 1 108 ? -16.149 17.886 6.841 1.00 87.88 108 SER A N 1
ATOM 868 C CA . SER A 1 108 ? -17.174 17.099 7.527 1.00 87.88 108 SER A CA 1
ATOM 869 C C . SER A 1 108 ? -16.654 16.453 8.814 1.00 87.88 108 SER A C 1
ATOM 871 O O . SER A 1 108 ? -17.441 16.241 9.736 1.00 87.88 108 SER A O 1
ATOM 873 N N . SER A 1 109 ? -15.338 16.246 8.956 1.00 81.81 109 SER A N 1
ATOM 874 C CA . SER A 1 109 ? -14.734 15.713 10.190 1.00 81.81 109 SER A CA 1
ATOM 875 C C . SER A 1 109 ? -14.970 16.608 11.412 1.00 81.81 109 SER A C 1
ATOM 877 O O . SER A 1 109 ? -15.149 16.114 12.523 1.00 81.81 109 SER A O 1
ATOM 879 N N . GLY A 1 110 ? -15.071 17.928 11.210 1.00 67.50 110 GLY A N 1
ATOM 880 C CA . GLY A 1 110 ? -15.392 18.887 12.270 1.00 67.50 110 GLY A CA 1
ATOM 881 C C . GLY A 1 110 ? -16.819 18.772 12.826 1.00 67.50 110 GLY A C 1
ATOM 882 O O . GLY A 1 110 ? -17.086 19.284 13.916 1.00 67.50 110 GLY A O 1
ATOM 883 N N . LYS A 1 111 ? -17.740 18.111 12.105 1.00 68.94 111 LYS A N 1
ATOM 884 C CA . LYS A 1 111 ? -19.152 17.964 12.504 1.00 68.94 111 LYS A CA 1
ATOM 885 C C . LYS A 1 111 ? -19.369 16.767 13.438 1.00 68.94 111 LYS A C 1
ATOM 887 O O . LYS A 1 111 ? -20.190 16.843 14.354 1.00 68.94 111 LYS A O 1
ATOM 892 N N . ASP A 1 112 ? -18.611 15.686 13.251 1.00 59.69 112 ASP A N 1
ATOM 893 C CA . ASP A 1 112 ? -18.790 14.424 13.974 1.00 59.69 112 ASP A CA 1
ATOM 894 C C . ASP A 1 112 ? -17.839 14.300 15.183 1.00 59.69 112 ASP A C 1
ATOM 896 O O . ASP A 1 112 ? -16.635 14.103 15.065 1.00 59.69 112 ASP A O 1
ATOM 900 N N . LYS A 1 113 ? -18.388 14.358 16.408 1.00 53.06 113 LYS A N 1
ATOM 901 C CA . LYS A 1 113 ? -17.610 14.291 17.670 1.00 53.06 113 LYS A CA 1
ATOM 902 C C . LYS A 1 113 ? -17.203 12.873 18.111 1.00 53.06 113 LYS A C 1
ATOM 904 O O . LYS A 1 113 ? -16.610 12.708 19.182 1.00 53.06 113 LYS A O 1
ATOM 909 N N . LYS A 1 114 ? -17.555 11.823 17.360 1.00 56.75 114 LYS A N 1
ATOM 910 C CA . LYS A 1 114 ? -17.312 10.428 17.771 1.00 56.75 114 LYS A CA 1
ATOM 911 C C . LYS A 1 114 ? -15.878 10.002 17.440 1.00 56.75 114 LYS A C 1
ATOM 913 O O . LYS A 1 114 ? -15.618 9.406 16.404 1.00 56.75 114 LYS A O 1
ATOM 918 N N . LYS A 1 115 ? -14.957 10.267 18.372 1.00 57.91 115 LYS A N 1
ATOM 919 C CA . LYS A 1 115 ? -13.580 9.746 18.329 1.00 57.91 115 LYS A CA 1
ATOM 920 C C . LYS A 1 115 ? -13.565 8.211 18.304 1.00 57.91 115 LYS A C 1
ATOM 922 O O . LYS A 1 115 ? -14.341 7.565 19.014 1.00 57.91 115 LYS A O 1
ATOM 927 N N . ILE A 1 116 ? -12.644 7.638 17.530 1.00 59.00 116 ILE A N 1
ATOM 928 C CA . ILE A 1 116 ? -12.407 6.189 17.446 1.00 59.00 116 ILE A CA 1
ATOM 929 C C . ILE A 1 116 ? -12.042 5.649 18.842 1.00 59.00 116 ILE A C 1
ATOM 931 O O . ILE A 1 116 ? -11.074 6.097 19.455 1.00 59.00 116 ILE A O 1
ATOM 935 N N . LYS A 1 117 ? -12.825 4.689 19.358 1.00 49.88 117 LYS A N 1
ATOM 936 C CA . LYS A 1 117 ? -12.664 4.132 20.718 1.00 49.88 117 LYS A CA 1
ATOM 937 C C . LYS A 1 117 ? -11.624 3.003 20.836 1.00 49.88 117 LYS A C 1
ATOM 939 O O . LYS A 1 117 ? -11.211 2.708 21.949 1.00 49.88 117 LYS A O 1
ATOM 944 N N . ASN A 1 118 ? -11.178 2.395 19.731 1.00 50.81 118 ASN A N 1
ATOM 945 C CA . ASN A 1 118 ? -10.241 1.257 19.729 1.00 50.81 118 ASN A CA 1
ATOM 946 C C . ASN A 1 118 ? -8.912 1.606 19.043 1.00 50.81 118 ASN A C 1
ATOM 948 O O . ASN A 1 118 ? -8.643 1.187 17.922 1.00 50.81 118 ASN A O 1
ATOM 952 N N . LYS A 1 119 ? -8.079 2.380 19.740 1.00 53.84 119 LYS A N 1
ATOM 953 C CA . LYS A 1 119 ? -6.782 2.867 19.248 1.00 53.84 119 LYS A CA 1
ATOM 954 C C . LYS A 1 119 ? -5.678 1.790 19.189 1.00 53.84 119 LYS A C 1
ATOM 956 O O . LYS A 1 119 ? -4.963 1.678 18.203 1.00 53.84 119 LYS A O 1
ATOM 961 N N . HIS A 1 120 ? -5.603 0.898 20.175 1.00 48.41 120 HIS A N 1
ATOM 962 C CA . HIS A 1 120 ? -4.359 0.167 20.471 1.00 48.41 120 HIS A CA 1
ATOM 963 C C . HIS A 1 120 ? -3.850 -0.880 19.454 1.00 48.41 120 HIS A C 1
ATOM 965 O O . HIS A 1 120 ? -2.650 -1.131 19.420 1.00 48.41 120 HIS A O 1
ATOM 971 N N . LYS A 1 121 ? -4.702 -1.535 18.647 1.00 52.19 121 LYS A N 1
ATOM 972 C CA . LYS A 1 121 ? -4.242 -2.585 17.697 1.00 52.19 121 LYS A CA 1
ATOM 973 C C . LYS A 1 121 ? -3.935 -2.056 16.296 1.00 52.19 121 LYS A C 1
ATOM 975 O O . LYS A 1 121 ? -3.069 -2.588 15.609 1.00 52.19 121 LYS A O 1
ATOM 980 N N . ILE A 1 122 ? -4.651 -1.014 15.890 1.00 55.91 122 ILE A N 1
ATOM 981 C CA . ILE A 1 122 ? -4.527 -0.376 14.575 1.00 55.91 122 ILE A CA 1
ATOM 982 C C . ILE A 1 122 ? -3.300 0.560 14.550 1.00 55.91 122 ILE A C 1
ATOM 984 O O . ILE A 1 122 ? -2.734 0.829 13.494 1.00 55.91 122 ILE A O 1
ATOM 988 N N . GLU A 1 123 ? -2.808 0.973 15.722 1.00 69.94 123 GLU A N 1
ATOM 989 C CA . GLU A 1 123 ? -1.696 1.912 15.844 1.00 69.94 123 GLU A CA 1
ATOM 990 C C . GLU A 1 123 ? -0.323 1.362 15.439 1.00 69.94 123 GLU A C 1
ATOM 992 O O . GLU A 1 123 ? 0.475 2.164 14.987 1.00 69.94 123 GLU A O 1
ATOM 997 N N . ILE A 1 124 ? 0.013 0.066 15.542 1.00 82.94 124 ILE A N 1
ATOM 998 C CA . ILE A 1 124 ? 1.423 -0.351 15.339 1.00 82.94 124 ILE A CA 1
ATOM 999 C C . ILE A 1 124 ? 1.911 -0.052 13.914 1.00 82.94 124 ILE A C 1
ATOM 1001 O O . ILE A 1 124 ? 2.940 0.599 13.748 1.00 82.94 124 ILE A O 1
ATOM 1005 N N . PHE A 1 125 ? 1.200 -0.501 12.873 1.00 84.31 125 PHE A N 1
ATOM 1006 C CA . PHE A 1 125 ? 1.644 -0.263 11.493 1.00 84.31 125 PHE A CA 1
ATOM 1007 C C . PHE A 1 125 ? 1.562 1.207 11.102 1.00 84.31 125 PHE A C 1
ATOM 1009 O O . PHE A 1 125 ? 2.464 1.717 10.438 1.00 84.31 125 PHE A O 1
ATOM 1016 N N . HIS A 1 126 ? 0.511 1.888 11.549 1.00 80.94 126 HIS A N 1
ATOM 1017 C CA . HIS A 1 126 ? 0.364 3.314 11.334 1.00 80.94 126 HIS A CA 1
ATOM 1018 C C . HIS A 1 126 ? 1.472 4.118 12.018 1.00 80.94 126 HIS A C 1
ATOM 1020 O O . HIS A 1 126 ? 2.076 4.979 11.392 1.00 80.94 126 HIS A O 1
ATOM 1026 N N . TYR A 1 127 ? 1.783 3.806 13.270 1.00 85.06 127 TYR A N 1
ATOM 1027 C CA . TYR A 1 127 ? 2.855 4.439 14.021 1.00 85.06 127 TYR A CA 1
ATOM 1028 C C . TYR A 1 127 ? 4.193 4.208 13.327 1.00 85.06 127 TYR A C 1
ATOM 1030 O O . TYR A 1 127 ? 4.954 5.149 13.127 1.00 85.06 127 TYR A O 1
ATOM 1038 N N . ILE A 1 128 ? 4.458 2.978 12.868 1.00 89.44 128 ILE A N 1
ATOM 1039 C CA . ILE A 1 128 ? 5.647 2.704 12.056 1.00 89.44 128 ILE A CA 1
ATOM 1040 C C . ILE A 1 128 ? 5.669 3.619 10.829 1.00 89.44 128 ILE A C 1
ATOM 1042 O O . ILE A 1 128 ? 6.701 4.225 10.571 1.00 89.44 128 ILE A O 1
ATOM 1046 N N . TRP A 1 129 ? 4.556 3.739 10.099 1.00 86.69 129 TRP A N 1
ATOM 1047 C CA . TRP A 1 129 ? 4.440 4.594 8.915 1.00 86.69 129 TRP A CA 1
ATOM 1048 C C . TRP A 1 129 ? 4.646 6.086 9.220 1.00 86.69 129 TRP A C 1
ATOM 1050 O O . TRP A 1 129 ? 5.324 6.782 8.456 1.00 86.69 129 TRP A O 1
ATOM 1060 N N . ALA A 1 130 ? 4.067 6.585 10.310 1.00 82.50 130 ALA A N 1
ATOM 1061 C CA . ALA A 1 130 ? 4.127 7.981 10.726 1.00 82.50 130 ALA A CA 1
ATOM 1062 C C . ALA A 1 130 ? 5.533 8.385 11.193 1.00 82.50 130 ALA A C 1
ATOM 1064 O O . ALA A 1 130 ? 5.970 9.478 10.859 1.00 82.50 130 ALA A O 1
ATOM 1065 N N . HIS A 1 131 ? 6.259 7.474 11.848 1.00 87.62 131 HIS A N 1
ATOM 1066 C CA . HIS A 1 131 ? 7.565 7.723 12.471 1.00 87.62 131 HIS A CA 1
ATOM 1067 C C . HIS A 1 131 ? 8.746 7.098 11.699 1.00 87.62 131 HIS A C 1
ATOM 1069 O O . HIS A 1 131 ? 9.756 6.697 12.280 1.00 87.62 131 HIS A O 1
ATOM 1075 N N . LEU A 1 132 ? 8.638 6.950 10.371 1.00 85.88 132 LEU A N 1
ATOM 1076 C CA . LEU A 1 132 ? 9.715 6.367 9.546 1.00 85.88 132 LEU A CA 1
ATOM 1077 C C . LEU A 1 132 ? 10.986 7.225 9.499 1.00 85.88 132 LEU A C 1
ATOM 1079 O O . LEU A 1 132 ? 12.048 6.711 9.134 1.00 85.88 132 LEU A O 1
ATOM 1083 N N . ASP A 1 133 ? 10.878 8.507 9.820 1.00 85.62 133 ASP A N 1
ATOM 1084 C CA . ASP A 1 133 ? 11.978 9.459 9.953 1.00 85.62 133 ASP A CA 1
ATOM 1085 C C . ASP A 1 133 ? 12.842 9.200 11.198 1.00 85.62 133 ASP A C 1
ATOM 1087 O O . ASP A 1 133 ? 14.009 9.590 11.254 1.00 85.62 133 ASP A O 1
ATOM 1091 N N . GLU A 1 134 ? 12.318 8.451 12.165 1.00 89.31 134 GLU A N 1
ATOM 1092 C CA . GLU A 1 134 ? 13.019 8.102 13.389 1.00 89.31 134 GLU A CA 1
ATOM 1093 C C . GLU A 1 134 ? 13.762 6.758 13.286 1.00 89.31 134 GLU A C 1
ATOM 1095 O O . GLU A 1 134 ? 13.511 5.897 12.431 1.00 89.31 134 GLU A O 1
ATOM 1100 N N . LYS A 1 135 ? 14.690 6.523 14.224 1.00 85.38 135 LYS A N 1
ATOM 1101 C CA . LYS A 1 135 ? 15.361 5.225 14.378 1.00 85.38 135 LYS A CA 1
ATOM 1102 C C . LYS A 1 135 ? 14.448 4.235 15.112 1.00 85.38 135 LYS A C 1
ATOM 1104 O O . LYS A 1 135 ? 14.685 3.893 16.270 1.00 85.38 135 LYS A O 1
ATOM 1109 N N . LEU A 1 136 ? 13.422 3.749 14.419 1.00 90.31 136 LEU A N 1
ATOM 1110 C CA . LEU A 1 136 ? 12.496 2.755 14.959 1.00 90.31 136 LEU A CA 1
ATOM 1111 C C . LEU A 1 136 ? 13.157 1.380 15.128 1.00 90.31 136 LEU A C 1
ATOM 1113 O O . LEU A 1 136 ? 13.857 0.876 14.247 1.00 90.31 136 LEU A O 1
ATOM 1117 N N . THR A 1 137 ? 12.887 0.738 16.262 1.00 93.25 137 THR A N 1
ATOM 1118 C CA . THR A 1 137 ? 13.315 -0.631 16.580 1.00 93.25 137 THR A CA 1
ATOM 1119 C C . THR A 1 137 ? 12.148 -1.417 17.173 1.00 93.25 137 THR A C 1
ATOM 1121 O O . THR A 1 137 ? 11.204 -0.830 17.697 1.00 93.25 137 THR A O 1
ATOM 1124 N N . LEU A 1 138 ? 12.218 -2.752 17.157 1.00 92.31 138 LEU A N 1
ATOM 1125 C CA . LEU A 1 138 ? 11.231 -3.570 17.872 1.00 92.31 138 LEU A CA 1
ATOM 1126 C C . LEU A 1 138 ? 11.179 -3.205 19.360 1.00 92.31 138 LEU A C 1
ATOM 1128 O O . LEU A 1 138 ? 10.091 -3.083 19.908 1.00 92.31 138 LEU A O 1
ATOM 1132 N N . LYS A 1 139 ? 12.335 -2.937 19.978 1.00 93.19 139 LYS A N 1
ATOM 1133 C CA . LYS A 1 139 ? 12.435 -2.467 21.364 1.00 93.19 139 LYS A CA 1
ATOM 1134 C C . LYS A 1 139 ? 11.699 -1.150 21.611 1.00 93.19 139 LYS A C 1
ATOM 1136 O O . LYS A 1 139 ? 11.013 -1.018 22.620 1.00 93.19 139 LYS A O 1
ATOM 1141 N N . SER A 1 140 ? 11.829 -0.168 20.714 1.00 91.56 140 SER A N 1
ATOM 1142 C CA . SER A 1 140 ? 11.123 1.110 20.877 1.00 91.56 140 SER A CA 1
ATOM 1143 C C . SER A 1 140 ? 9.613 0.918 20.753 1.00 91.56 140 SER A C 1
ATOM 1145 O O . SER A 1 140 ? 8.878 1.397 21.610 1.00 91.56 140 SER A O 1
ATOM 1147 N N . LEU A 1 141 ? 9.155 0.143 19.765 1.00 89.75 141 LEU A N 1
ATOM 1148 C CA . LEU A 1 141 ? 7.736 -0.193 19.617 1.00 89.75 141 LEU A CA 1
ATOM 1149 C C . LEU A 1 141 ? 7.207 -0.980 20.822 1.00 89.75 141 LEU A C 1
ATOM 1151 O O . LEU A 1 141 ? 6.110 -0.708 21.296 1.00 89.75 141 LEU A O 1
ATOM 1155 N N . ALA A 1 142 ? 7.996 -1.913 21.355 1.00 86.94 142 ALA A N 1
ATOM 1156 C CA . ALA A 1 142 ? 7.635 -2.700 22.528 1.00 86.94 142 ALA A CA 1
ATOM 1157 C C . ALA A 1 142 ? 7.355 -1.822 23.751 1.00 86.94 142 ALA A C 1
ATOM 1159 O O . ALA A 1 142 ? 6.363 -2.026 24.449 1.00 86.94 142 ALA A O 1
ATOM 1160 N N . ASN A 1 143 ? 8.192 -0.805 23.961 1.00 86.94 143 ASN A N 1
ATOM 1161 C CA . ASN A 1 143 ? 8.011 0.160 25.039 1.00 86.94 143 ASN A CA 1
ATOM 1162 C C . ASN A 1 143 ? 6.781 1.053 24.827 1.00 86.94 143 ASN A C 1
ATOM 1164 O O . ASN A 1 143 ? 6.070 1.327 25.786 1.00 86.94 143 ASN A O 1
ATOM 1168 N N . ILE A 1 144 ? 6.532 1.501 23.592 1.00 86.31 144 ILE A N 1
ATOM 1169 C CA . ILE A 1 144 ? 5.408 2.393 23.262 1.00 86.31 144 ILE A CA 1
ATOM 1170 C C . ILE A 1 144 ? 4.068 1.669 23.409 1.00 86.31 144 ILE A C 1
ATOM 1172 O O . ILE A 1 144 ? 3.123 2.209 23.978 1.00 86.31 144 ILE A O 1
ATOM 1176 N N . PHE A 1 145 ? 3.990 0.438 22.904 1.00 83.12 145 PHE A N 1
ATOM 1177 C CA . PHE A 1 145 ? 2.748 -0.330 22.850 1.00 83.12 145 PHE A CA 1
ATOM 1178 C C . PHE A 1 145 ? 2.548 -1.263 24.043 1.00 83.12 145 PHE A C 1
ATOM 1180 O O . PHE A 1 145 ? 1.505 -1.903 24.133 1.00 83.12 145 PHE A O 1
ATOM 1187 N N . TYR A 1 146 ? 3.518 -1.341 24.960 1.00 83.06 146 TYR A N 1
ATOM 1188 C CA . TYR A 1 146 ? 3.512 -2.261 26.102 1.00 83.06 146 TYR A CA 1
ATOM 1189 C C . TYR A 1 146 ? 3.329 -3.735 25.680 1.00 83.06 146 TYR A C 1
ATOM 1191 O O . TYR A 1 146 ? 2.627 -4.511 26.329 1.00 83.06 146 TYR A O 1
ATOM 1199 N N . ILE A 1 147 ? 3.969 -4.130 24.573 1.00 83.88 147 ILE A N 1
ATOM 1200 C CA . ILE A 1 147 ? 3.933 -5.486 23.994 1.00 83.88 147 ILE A CA 1
ATOM 1201 C C . ILE A 1 147 ? 5.372 -5.988 23.838 1.00 83.88 147 ILE A C 1
ATOM 1203 O O . ILE A 1 147 ? 6.261 -5.214 23.515 1.00 83.88 147 ILE A O 1
ATOM 1207 N N . SER A 1 148 ? 5.640 -7.284 24.034 1.00 85.94 148 SER A N 1
ATOM 1208 C CA . SER A 1 148 ? 6.994 -7.822 23.836 1.00 85.94 148 SER A CA 1
ATOM 1209 C C . SER A 1 148 ? 7.477 -7.688 22.383 1.00 85.94 148 SER A C 1
ATOM 1211 O O . SER A 1 148 ? 6.701 -7.826 21.436 1.00 85.94 148 SER A O 1
ATOM 1213 N N . GLU A 1 149 ? 8.791 -7.524 22.192 1.00 92.19 149 GLU A N 1
ATOM 1214 C CA . GLU A 1 149 ? 9.412 -7.479 20.856 1.00 92.19 149 GLU A CA 1
ATOM 1215 C C . GLU A 1 149 ? 9.063 -8.714 20.008 1.00 92.19 149 GLU A C 1
ATOM 1217 O O . GLU A 1 149 ? 8.818 -8.603 18.806 1.00 92.19 149 GLU A O 1
ATOM 1222 N N . SER A 1 150 ? 8.988 -9.891 20.643 1.00 84.81 150 SER A N 1
ATOM 1223 C CA . SER A 1 150 ? 8.605 -11.150 19.997 1.00 84.81 150 SER A CA 1
ATOM 1224 C C . SER A 1 150 ? 7.171 -11.126 19.468 1.00 84.81 150 SER A C 1
ATOM 1226 O O . SER A 1 150 ? 6.937 -11.557 18.341 1.00 84.81 150 SER A O 1
ATOM 1228 N N . ASN A 1 151 ? 6.227 -10.586 20.241 1.00 80.88 151 ASN A N 1
ATOM 1229 C CA . ASN A 1 151 ? 4.826 -10.496 19.843 1.00 80.88 151 ASN A CA 1
ATOM 1230 C C . ASN A 1 151 ? 4.631 -9.461 18.734 1.00 80.88 151 ASN A C 1
ATOM 1232 O O . ASN A 1 151 ? 3.877 -9.725 17.805 1.00 80.88 151 ASN A O 1
ATOM 1236 N N . ILE A 1 152 ? 5.343 -8.330 18.779 1.00 85.56 152 ILE A N 1
ATOM 1237 C CA . ILE A 1 152 ? 5.313 -7.336 17.694 1.00 85.56 152 ILE A CA 1
ATOM 1238 C C . ILE A 1 152 ? 5.891 -7.930 16.409 1.00 85.56 152 ILE A C 1
ATOM 1240 O O . ILE A 1 152 ? 5.278 -7.823 15.352 1.00 85.56 152 ILE A O 1
ATOM 1244 N N . SER A 1 153 ? 7.051 -8.588 16.488 1.00 82.94 153 SER A N 1
ATOM 1245 C CA . SER A 1 153 ? 7.674 -9.235 15.329 1.00 82.94 153 SER A CA 1
ATOM 1246 C C . SER A 1 153 ? 6.752 -10.286 14.708 1.00 82.94 153 SER A C 1
ATOM 1248 O O . SER A 1 153 ? 6.543 -10.289 13.495 1.00 82.94 153 SER A O 1
ATOM 1250 N N . LYS A 1 154 ? 6.156 -11.138 15.551 1.00 78.25 154 LYS A N 1
ATOM 1251 C CA . LYS A 1 154 ? 5.189 -12.152 15.134 1.00 78.25 154 LYS A CA 1
ATOM 1252 C C . LYS A 1 154 ? 3.964 -11.520 14.472 1.00 78.25 154 LYS A C 1
ATOM 1254 O O . LYS A 1 154 ? 3.625 -11.914 13.366 1.00 78.25 154 LYS A O 1
ATOM 1259 N N . TYR A 1 155 ? 3.370 -10.502 15.092 1.00 79.88 155 TYR A N 1
ATOM 1260 C CA . TYR A 1 155 ? 2.225 -9.778 14.537 1.00 79.88 155 TYR A CA 1
ATOM 1261 C C . TYR A 1 155 ? 2.541 -9.179 13.160 1.00 79.88 155 TYR A C 1
ATOM 1263 O O . TYR A 1 155 ? 1.819 -9.419 12.199 1.00 79.88 155 TYR A O 1
ATOM 1271 N N . ILE A 1 156 ? 3.674 -8.482 13.016 1.00 78.75 156 ILE A N 1
ATOM 1272 C CA . ILE A 1 156 ? 4.111 -7.942 11.719 1.00 78.75 156 ILE A CA 1
ATOM 1273 C C . ILE A 1 156 ? 4.236 -9.062 10.680 1.00 78.75 156 ILE A C 1
ATOM 1275 O O . ILE A 1 156 ? 3.798 -8.904 9.537 1.00 78.75 156 ILE A O 1
ATOM 1279 N N . LYS A 1 157 ? 4.831 -10.193 11.068 1.00 74.06 157 LYS A N 1
ATOM 1280 C CA . LYS A 1 157 ? 5.048 -11.328 10.176 1.00 74.06 157 LYS A CA 1
ATOM 1281 C C . LYS A 1 157 ? 3.742 -11.991 9.744 1.00 74.06 157 LYS A C 1
ATOM 1283 O O . LYS A 1 157 ? 3.620 -12.315 8.567 1.00 74.06 157 LYS A O 1
ATOM 1288 N N . GLU A 1 158 ? 2.799 -12.173 10.661 1.00 68.81 158 GLU A N 1
ATOM 1289 C CA . GLU A 1 158 ? 1.496 -12.795 10.402 1.00 68.81 158 GLU A CA 1
ATOM 1290 C C . GLU A 1 158 ? 0.614 -11.917 9.504 1.00 68.81 158 GLU A C 1
ATOM 1292 O O . GLU A 1 158 ? 0.012 -12.431 8.565 1.00 68.81 158 GLU A O 1
ATOM 1297 N N . GLU A 1 159 ? 0.595 -10.602 9.733 1.00 68.12 159 GLU A N 1
ATOM 1298 C CA . GLU A 1 159 ? -0.257 -9.671 8.976 1.00 68.12 159 GLU A CA 1
ATOM 1299 C C . GLU A 1 159 ? 0.328 -9.289 7.608 1.00 68.12 159 GLU A C 1
ATOM 1301 O O . GLU A 1 159 ? -0.405 -9.119 6.638 1.00 68.12 159 GLU A O 1
ATOM 1306 N N . THR A 1 160 ? 1.655 -9.133 7.502 1.00 68.06 160 THR A N 1
ATOM 1307 C CA . THR A 1 160 ? 2.295 -8.597 6.279 1.00 68.06 160 THR A CA 1
ATOM 1308 C C . THR A 1 160 ? 3.134 -9.624 5.522 1.00 68.06 160 THR A C 1
ATOM 1310 O O . THR A 1 160 ? 3.526 -9.400 4.378 1.00 68.06 160 THR A O 1
ATOM 1313 N N . GLY A 1 161 ? 3.493 -10.740 6.160 1.00 63.84 161 GLY A N 1
ATOM 1314 C CA . GLY A 1 161 ? 4.475 -11.689 5.634 1.00 63.84 161 GLY A CA 1
ATOM 1315 C C . GLY A 1 161 ? 5.928 -11.194 5.686 1.00 63.84 161 GLY A C 1
ATOM 1316 O O . GLY A 1 161 ? 6.840 -11.950 5.322 1.00 63.84 161 GLY A O 1
ATOM 1317 N N . LEU A 1 162 ? 6.185 -9.971 6.159 1.00 66.50 162 LEU A N 1
ATOM 1318 C CA . LEU A 1 162 ? 7.504 -9.333 6.188 1.00 66.50 162 LEU A CA 1
ATOM 1319 C C . LEU A 1 162 ? 8.120 -9.365 7.594 1.00 66.50 162 LEU A C 1
ATOM 1321 O O . LEU A 1 162 ? 7.429 -9.499 8.596 1.00 66.50 162 LEU A O 1
ATOM 1325 N N . SER A 1 163 ? 9.449 -9.255 7.682 1.00 82.00 163 SER A N 1
ATOM 1326 C CA . SER A 1 163 ? 10.093 -8.872 8.946 1.00 82.00 163 SER A CA 1
ATOM 1327 C C . SER A 1 163 ? 9.873 -7.380 9.205 1.00 82.00 163 SER A C 1
ATOM 1329 O O . SER A 1 163 ? 9.660 -6.616 8.263 1.00 82.00 163 SER A O 1
ATOM 1331 N N . PHE A 1 164 ? 10.035 -6.934 10.454 1.00 86.12 164 PHE A N 1
ATOM 1332 C CA . PHE A 1 164 ? 10.005 -5.504 10.789 1.00 86.12 164 PHE A CA 1
ATOM 1333 C C . PHE A 1 164 ? 10.939 -4.665 9.897 1.00 86.12 164 PHE A C 1
ATOM 1335 O O . PHE A 1 164 ? 10.526 -3.650 9.347 1.00 86.12 164 PHE A O 1
ATOM 1342 N N . THR A 1 165 ? 12.178 -5.117 9.679 1.00 83.25 165 THR A N 1
ATOM 1343 C CA . THR A 1 165 ? 13.161 -4.419 8.831 1.00 83.25 165 THR A CA 1
ATOM 1344 C C . THR A 1 165 ? 12.742 -4.320 7.363 1.00 83.25 165 THR A C 1
ATOM 1346 O O . THR A 1 165 ? 13.008 -3.311 6.705 1.00 83.25 165 THR A O 1
ATOM 1349 N N . ASN A 1 166 ? 12.089 -5.356 6.831 1.00 75.69 166 ASN A N 1
ATOM 1350 C CA . ASN A 1 166 ? 11.611 -5.357 5.452 1.00 75.69 166 ASN A CA 1
ATOM 1351 C C . ASN A 1 166 ? 10.354 -4.503 5.302 1.00 75.69 166 ASN A C 1
ATOM 1353 O O . ASN A 1 166 ? 10.248 -3.778 4.317 1.00 75.69 166 ASN A O 1
ATOM 1357 N N . LEU A 1 167 ? 9.457 -4.528 6.291 1.00 82.12 167 LEU A N 1
ATOM 1358 C CA . LEU A 1 167 ? 8.278 -3.670 6.320 1.00 82.12 167 LEU A CA 1
ATOM 1359 C C . LEU A 1 167 ? 8.673 -2.190 6.332 1.00 82.12 167 LEU A C 1
ATOM 1361 O O . LEU A 1 167 ? 8.226 -1.433 5.475 1.00 82.12 167 LEU A O 1
ATOM 1365 N N . THR A 1 168 ? 9.562 -1.779 7.242 1.00 86.81 168 THR A N 1
ATOM 1366 C CA . THR A 1 168 ? 10.016 -0.380 7.298 1.00 86.81 168 THR A CA 1
ATOM 1367 C C . THR A 1 168 ? 10.743 0.034 6.023 1.00 86.81 168 THR A C 1
ATOM 1369 O O . THR A 1 168 ? 10.546 1.145 5.537 1.00 86.81 168 THR A O 1
ATOM 1372 N N . SER A 1 169 ? 11.530 -0.867 5.426 1.00 81.62 169 SER A N 1
ATOM 1373 C CA . SER A 1 169 ? 12.151 -0.630 4.120 1.00 81.62 169 SER A CA 1
ATOM 1374 C C . SER A 1 169 ? 11.111 -0.408 3.019 1.00 81.62 169 SER A C 1
ATOM 1376 O O . SER A 1 169 ? 11.250 0.530 2.239 1.00 81.62 169 SER A O 1
ATOM 1378 N N . LEU A 1 170 ? 10.080 -1.252 2.941 1.00 77.38 170 LEU A N 1
ATOM 1379 C CA . LEU A 1 170 ? 9.014 -1.119 1.949 1.00 77.38 170 LEU A CA 1
ATOM 1380 C C . LEU A 1 170 ? 8.293 0.220 2.116 1.00 77.38 170 LEU A C 1
ATOM 1382 O O . LEU A 1 170 ? 8.189 0.985 1.165 1.00 77.38 170 LEU A O 1
ATOM 1386 N N . MET A 1 171 ? 7.888 0.545 3.342 1.00 85.12 171 MET A N 1
ATOM 1387 C CA . MET A 1 171 ? 7.195 1.794 3.638 1.00 85.12 171 MET A CA 1
ATOM 1388 C C . MET A 1 171 ? 8.037 3.035 3.292 1.00 85.12 171 MET A C 1
ATOM 1390 O O . MET A 1 171 ? 7.532 3.974 2.675 1.00 85.12 171 MET A O 1
ATOM 1394 N N . LYS A 1 172 ? 9.339 3.029 3.627 1.00 88.12 172 LYS A N 1
ATOM 1395 C CA . LYS A 1 172 ? 10.270 4.110 3.253 1.00 88.12 172 LYS A CA 1
ATOM 1396 C C . LYS A 1 172 ? 10.409 4.239 1.741 1.00 88.12 172 LYS A C 1
ATOM 1398 O O . LYS A 1 172 ? 10.437 5.358 1.237 1.00 88.12 172 LYS A O 1
ATOM 1403 N N . LEU A 1 173 ? 10.484 3.119 1.021 1.00 81.50 173 LEU A N 1
ATOM 1404 C CA . LEU A 1 173 ? 10.540 3.124 -0.437 1.00 81.50 173 LEU A CA 1
ATOM 1405 C C . LEU A 1 173 ? 9.264 3.728 -1.039 1.00 81.50 173 LEU A C 1
ATOM 1407 O O . LEU A 1 173 ? 9.366 4.581 -1.914 1.00 81.50 173 LEU A O 1
ATOM 1411 N N . THR A 1 174 ? 8.084 3.356 -0.534 1.00 76.50 174 THR A N 1
ATOM 1412 C CA . THR A 1 174 ? 6.800 3.903 -0.994 1.00 76.50 174 THR A CA 1
ATOM 1413 C C . THR A 1 174 ? 6.728 5.420 -0.809 1.00 76.50 174 THR A C 1
ATOM 1415 O O . THR A 1 174 ? 6.413 6.128 -1.767 1.00 76.50 174 THR A O 1
ATOM 1418 N N . LYS A 1 175 ? 7.077 5.943 0.379 1.00 81.38 175 LYS A N 1
ATOM 1419 C CA . LYS A 1 175 ? 7.126 7.400 0.612 1.00 81.38 175 LYS A CA 1
ATOM 1420 C C . LYS A 1 175 ? 8.134 8.088 -0.302 1.00 81.38 175 LYS A C 1
ATOM 1422 O O . LYS A 1 175 ? 7.822 9.104 -0.914 1.00 81.38 175 LYS A O 1
ATOM 1427 N N . LEU A 1 176 ? 9.332 7.517 -0.428 1.00 83.81 176 LEU A N 1
ATOM 1428 C CA . LEU A 1 176 ? 10.386 8.047 -1.287 1.00 83.81 176 LEU A CA 1
ATOM 1429 C C . LEU A 1 176 ? 9.937 8.148 -2.746 1.00 83.81 176 LEU A C 1
ATOM 1431 O O . LEU A 1 176 ? 10.132 9.189 -3.361 1.00 83.81 176 LEU A O 1
ATOM 1435 N N . MET A 1 177 ? 9.303 7.108 -3.289 1.00 77.19 177 MET A N 1
ATOM 1436 C CA . MET A 1 177 ? 8.757 7.134 -4.649 1.00 77.19 177 MET A CA 1
ATOM 1437 C C . MET A 1 177 ? 7.674 8.208 -4.799 1.00 77.19 177 MET A C 1
ATOM 1439 O O . MET A 1 177 ? 7.690 8.937 -5.787 1.00 77.19 177 MET A O 1
ATOM 1443 N N . GLY A 1 178 ? 6.795 8.367 -3.802 1.00 68.62 178 GLY A N 1
ATOM 1444 C CA . GLY A 1 178 ? 5.819 9.459 -3.763 1.00 68.62 178 GLY A CA 1
ATOM 1445 C C . GLY A 1 178 ? 6.486 10.834 -3.851 1.00 68.62 178 GLY A C 1
ATOM 1446 O O . GLY A 1 178 ? 6.179 11.621 -4.745 1.00 68.62 178 GLY A O 1
ATOM 1447 N N . TYR A 1 179 ? 7.472 11.107 -2.995 1.00 78.62 179 TYR A N 1
ATOM 1448 C CA . TYR A 1 179 ? 8.193 12.379 -3.034 1.00 78.62 179 TYR A CA 1
ATOM 1449 C C . TYR A 1 179 ? 8.985 12.591 -4.324 1.00 78.62 179 TYR A C 1
ATOM 1451 O O . TYR A 1 179 ? 8.998 13.704 -4.845 1.00 78.62 179 TYR A O 1
ATOM 1459 N N . LEU A 1 180 ? 9.643 11.559 -4.857 1.00 76.81 180 LEU A N 1
ATOM 1460 C CA . LEU A 1 180 ? 10.394 11.673 -6.108 1.00 76.81 180 LEU A CA 1
ATOM 1461 C C . LEU A 1 180 ? 9.475 11.988 -7.296 1.00 76.81 180 LEU A C 1
ATOM 1463 O O . LEU A 1 180 ? 9.897 12.722 -8.185 1.00 76.81 180 LEU A O 1
ATOM 1467 N N . ASN A 1 181 ? 8.245 11.467 -7.297 1.00 70.50 181 ASN A N 1
ATOM 1468 C CA . ASN A 1 181 ? 7.289 11.654 -8.390 1.00 70.50 181 ASN A CA 1
ATOM 1469 C C . ASN A 1 181 ? 6.532 12.983 -8.306 1.00 70.50 181 ASN A C 1
ATOM 1471 O O . ASN A 1 181 ? 6.159 13.540 -9.335 1.00 70.50 181 ASN A O 1
ATOM 1475 N N . PHE A 1 182 ? 6.258 13.464 -7.092 1.00 69.50 182 PHE A N 1
ATOM 1476 C CA . PHE A 1 182 ? 5.293 14.546 -6.876 1.00 69.50 182 PHE A CA 1
ATOM 1477 C C . PHE A 1 182 ? 5.886 15.783 -6.195 1.00 69.50 182 PHE A C 1
ATOM 1479 O O . PHE A 1 182 ? 5.175 16.766 -6.003 1.00 69.50 182 PHE A O 1
ATOM 1486 N N . SER A 1 183 ? 7.174 15.770 -5.835 1.00 77.25 183 SER A N 1
ATOM 1487 C CA . SER A 1 183 ? 7.849 16.916 -5.222 1.00 77.25 183 SER A CA 1
ATOM 1488 C C . SER A 1 183 ? 9.163 17.273 -5.916 1.00 77.25 183 SER A C 1
ATOM 1490 O O . SER A 1 183 ? 9.855 16.432 -6.490 1.00 77.25 183 SER A O 1
ATOM 1492 N N . GLU A 1 184 ? 9.552 18.538 -5.786 1.00 76.62 184 GLU A N 1
ATOM 1493 C CA . GLU A 1 184 ? 10.818 19.070 -6.307 1.00 76.62 184 GLU A CA 1
ATOM 1494 C C . GLU A 1 184 ? 12.005 18.827 -5.359 1.00 76.62 184 GLU A C 1
ATOM 1496 O O . GLU A 1 184 ? 13.115 19.285 -5.617 1.00 76.62 184 GLU A O 1
ATOM 1501 N N . LYS A 1 185 ? 11.798 18.069 -4.275 1.00 79.44 185 LYS A N 1
ATOM 1502 C CA . LYS A 1 185 ? 12.819 17.835 -3.254 1.00 79.44 185 LYS A CA 1
ATOM 1503 C C . LYS A 1 185 ? 14.018 17.059 -3.792 1.00 79.44 185 LYS A C 1
ATOM 1505 O O . LYS A 1 185 ? 13.875 16.120 -4.593 1.00 79.44 185 LYS A O 1
ATOM 1510 N N . ASN A 1 186 ? 15.201 17.439 -3.317 1.00 86.56 186 ASN A N 1
ATOM 1511 C CA . ASN A 1 186 ? 16.454 16.735 -3.597 1.00 86.56 186 ASN A CA 1
ATOM 1512 C C . ASN A 1 186 ? 16.713 15.598 -2.588 1.00 86.56 186 ASN A C 1
ATOM 1514 O O . ASN A 1 186 ? 15.959 15.395 -1.635 1.00 86.56 186 ASN A O 1
ATOM 1518 N N . LEU A 1 187 ? 17.761 14.799 -2.820 1.00 89.50 187 LEU A N 1
ATOM 1519 C CA . LEU A 1 187 ? 18.063 13.655 -1.955 1.00 89.50 187 LEU A CA 1
ATOM 1520 C C . LEU A 1 187 ? 18.533 14.073 -0.561 1.00 89.50 187 LEU A C 1
ATOM 1522 O O . LEU A 1 187 ? 18.336 13.315 0.384 1.00 89.50 187 LEU A O 1
ATOM 1526 N N . GLU A 1 188 ? 19.145 15.244 -0.423 1.00 93.06 188 GLU A N 1
ATOM 1527 C CA . GLU A 1 188 ? 19.556 15.800 0.860 1.00 93.06 188 GLU A CA 1
ATOM 1528 C C . GLU A 1 188 ? 18.323 16.046 1.736 1.00 93.06 188 GLU A C 1
ATOM 1530 O O . GLU A 1 188 ? 18.226 15.481 2.826 1.00 93.06 188 GLU A O 1
ATOM 1535 N N . GLU A 1 189 ? 17.326 16.772 1.228 1.00 90.56 189 GLU A N 1
ATOM 1536 C CA . GLU A 1 189 ? 16.058 17.012 1.924 1.00 90.56 189 GLU A CA 1
ATOM 1537 C C . GLU A 1 189 ? 15.309 15.708 2.224 1.00 90.56 189 GLU A C 1
ATOM 1539 O O . GLU A 1 189 ? 14.818 15.505 3.335 1.00 90.56 189 GLU A O 1
ATOM 1544 N N . LEU A 1 190 ? 15.223 14.803 1.243 1.00 89.38 190 LEU A N 1
ATOM 1545 C CA . LEU A 1 190 ? 14.507 13.536 1.406 1.00 89.38 190 LEU A CA 1
ATOM 1546 C C . LEU A 1 190 ? 15.209 12.588 2.376 1.00 89.38 190 LEU A C 1
ATOM 1548 O O . LEU A 1 190 ? 14.540 11.794 3.036 1.00 89.38 190 LEU A O 1
ATOM 1552 N N . SER A 1 191 ? 16.536 12.675 2.500 1.00 93.06 191 SER A N 1
ATOM 1553 C CA . SER A 1 191 ? 17.271 11.882 3.484 1.00 93.06 191 SER A CA 1
ATOM 1554 C C . SER A 1 191 ? 16.871 12.265 4.902 1.00 93.06 191 SER A C 1
ATOM 1556 O O . SER A 1 191 ? 16.625 11.376 5.712 1.00 93.06 191 SER A O 1
ATOM 1558 N N . VAL A 1 192 ? 16.684 13.562 5.163 1.00 91.00 192 VAL A N 1
ATOM 1559 C CA . VAL A 1 192 ? 16.197 14.065 6.450 1.00 91.00 192 VAL A CA 1
ATOM 1560 C C . VAL A 1 192 ? 14.755 13.615 6.688 1.00 91.00 192 VAL A C 1
ATOM 1562 O O . VAL A 1 192 ? 14.478 13.001 7.712 1.00 91.00 192 VAL A O 1
ATOM 1565 N N . ILE A 1 193 ? 13.858 13.830 5.717 1.00 85.38 193 ILE A N 1
ATOM 1566 C CA . ILE A 1 193 ? 12.423 13.493 5.834 1.00 85.38 193 ILE A CA 1
ATOM 1567 C C . ILE A 1 193 ? 12.186 11.998 6.084 1.00 85.38 193 ILE A C 1
ATOM 1569 O O . ILE A 1 193 ? 11.204 11.625 6.711 1.00 85.38 193 ILE A O 1
ATOM 1573 N N . LEU A 1 194 ? 13.053 11.124 5.571 1.00 87.88 194 LEU A N 1
ATOM 1574 C CA . LEU A 1 194 ? 12.896 9.673 5.685 1.00 87.88 194 LEU A CA 1
ATOM 1575 C C . LEU A 1 194 ? 13.848 9.036 6.708 1.00 87.88 194 LEU A C 1
ATOM 1577 O O . LEU A 1 194 ? 13.957 7.804 6.762 1.00 87.88 194 LEU A O 1
ATOM 1581 N N . GLY A 1 195 ? 14.566 9.842 7.495 1.00 90.56 195 GLY A N 1
ATOM 1582 C CA . GLY A 1 195 ? 15.423 9.346 8.573 1.00 90.56 195 GLY A CA 1
ATOM 1583 C C . GLY A 1 195 ? 16.653 8.577 8.095 1.00 90.56 195 GLY A C 1
ATOM 1584 O O . GLY A 1 195 ? 17.080 7.608 8.730 1.00 90.56 195 GLY A O 1
ATOM 1585 N N . PHE A 1 196 ? 17.199 8.932 6.934 1.00 93.06 196 PHE A N 1
ATOM 1586 C CA . PHE A 1 196 ? 18.468 8.404 6.447 1.00 93.06 196 PHE A CA 1
ATOM 1587 C C . PHE A 1 196 ? 19.620 9.276 6.938 1.00 93.06 196 PHE A C 1
ATOM 1589 O O . PHE A 1 196 ? 19.523 10.495 6.980 1.00 93.06 196 PHE A O 1
ATOM 1596 N N . LYS A 1 197 ? 20.746 8.629 7.259 1.00 92.12 197 LYS A N 1
ATOM 1597 C CA . LYS A 1 197 ? 21.987 9.294 7.686 1.00 92.12 197 LYS A CA 1
ATOM 1598 C C . LYS A 1 197 ? 22.393 10.470 6.784 1.00 92.12 197 LYS A C 1
ATOM 1600 O O . LYS A 1 197 ? 22.835 11.491 7.292 1.00 92.12 197 LYS A O 1
ATOM 1605 N N . ASP A 1 198 ? 22.306 10.279 5.472 1.00 95.00 198 ASP A N 1
ATOM 1606 C CA . ASP A 1 198 ? 22.680 11.257 4.455 1.00 95.00 198 ASP A CA 1
ATOM 1607 C C . ASP A 1 198 ? 22.096 10.854 3.085 1.00 95.00 198 ASP A C 1
ATOM 1609 O O . ASP A 1 198 ? 21.573 9.744 2.902 1.00 95.00 198 ASP A O 1
ATOM 1613 N N . ALA A 1 199 ? 22.215 11.753 2.104 1.00 94.19 199 ALA A N 1
ATOM 1614 C CA . ALA A 1 199 ? 21.787 11.526 0.724 1.00 94.19 199 ALA A CA 1
ATOM 1615 C C . ALA A 1 199 ? 22.469 10.307 0.076 1.00 94.19 199 ALA A C 1
ATOM 1617 O O . ALA A 1 199 ? 21.852 9.601 -0.722 1.00 94.19 199 ALA A O 1
ATOM 1618 N N . SER A 1 200 ? 23.721 10.006 0.442 1.00 93.38 200 SER A N 1
ATOM 1619 C CA . SER A 1 200 ? 24.452 8.847 -0.092 1.00 93.38 200 SER A CA 1
ATOM 1620 C C . SER A 1 200 ? 23.871 7.525 0.412 1.00 93.38 200 SER A C 1
ATOM 1622 O O . SER A 1 200 ? 23.760 6.561 -0.347 1.00 93.38 200 SER A O 1
ATOM 1624 N N . HIS A 1 201 ? 23.477 7.463 1.682 1.00 93.69 201 HIS A N 1
ATOM 1625 C CA . HIS A 1 201 ? 22.799 6.316 2.269 1.00 93.69 201 HIS A CA 1
ATOM 1626 C C . HIS A 1 201 ? 21.414 6.120 1.644 1.00 93.69 201 HIS A C 1
ATOM 1628 O O . HIS A 1 201 ? 21.088 4.997 1.259 1.00 93.69 201 HIS A O 1
ATOM 1634 N N . LEU A 1 202 ? 20.647 7.200 1.460 1.00 93.19 202 LEU A N 1
ATOM 1635 C CA . LEU A 1 202 ? 19.363 7.169 0.757 1.00 93.19 202 LEU A CA 1
ATOM 1636 C C . LEU A 1 202 ? 19.514 6.672 -0.690 1.00 93.19 202 LEU A C 1
ATOM 1638 O O . LEU A 1 202 ? 18.781 5.783 -1.114 1.00 93.19 202 LEU A O 1
ATOM 1642 N N . ALA A 1 203 ? 20.493 7.192 -1.437 1.00 89.31 203 ALA A N 1
ATOM 1643 C CA . ALA A 1 203 ? 20.752 6.788 -2.818 1.00 89.31 203 ALA A CA 1
ATOM 1644 C C . ALA A 1 203 ? 21.129 5.304 -2.926 1.00 89.31 203 ALA A C 1
ATOM 1646 O O . ALA A 1 203 ? 20.623 4.595 -3.796 1.00 89.31 203 ALA A O 1
ATOM 1647 N N . LYS A 1 204 ? 21.989 4.810 -2.023 1.00 85.31 204 LYS A N 1
ATOM 1648 C CA . LYS A 1 204 ? 22.351 3.386 -1.948 1.00 85.31 204 LYS A CA 1
ATOM 1649 C C . LYS A 1 204 ? 21.150 2.518 -1.601 1.00 85.31 204 LYS A C 1
ATOM 1651 O O . LYS A 1 204 ? 20.971 1.479 -2.225 1.00 85.31 204 LYS A O 1
ATOM 1656 N N . PHE A 1 205 ? 20.335 2.942 -0.636 1.00 86.06 205 PHE A N 1
ATOM 1657 C CA . PHE A 1 205 ? 19.098 2.257 -0.278 1.00 86.06 205 PHE A CA 1
ATOM 1658 C C . PHE A 1 205 ? 18.150 2.176 -1.475 1.00 86.06 205 PHE A C 1
ATOM 1660 O O . PHE A 1 205 ? 17.703 1.084 -1.817 1.00 86.06 205 PHE A O 1
ATOM 1667 N N . PHE A 1 206 ? 17.903 3.300 -2.152 1.00 81.00 206 PHE A N 1
ATOM 1668 C CA . PHE A 1 206 ? 17.039 3.348 -3.325 1.00 81.00 206 PHE A CA 1
ATOM 1669 C C . PHE A 1 206 ? 17.563 2.422 -4.421 1.00 81.00 206 PHE A C 1
ATOM 1671 O O . PHE A 1 206 ? 16.845 1.524 -4.840 1.00 81.00 206 PHE A O 1
ATOM 1678 N N . LYS A 1 207 ? 18.846 2.532 -4.783 1.00 78.56 207 LYS A N 1
ATOM 1679 C CA . LYS A 1 207 ? 19.472 1.663 -5.787 1.00 78.56 207 LYS A CA 1
ATOM 1680 C C . LYS A 1 207 ? 19.439 0.187 -5.410 1.00 78.56 207 LYS A C 1
ATOM 1682 O O . LYS A 1 207 ? 19.204 -0.651 -6.270 1.00 78.56 207 LYS A O 1
ATOM 1687 N N . ALA A 1 208 ? 19.642 -0.149 -4.140 1.00 71.06 208 ALA A N 1
ATOM 1688 C CA . ALA A 1 208 ? 19.546 -1.529 -3.675 1.00 71.06 208 ALA A CA 1
ATOM 1689 C C . ALA A 1 208 ? 18.114 -2.081 -3.765 1.00 71.06 208 ALA A C 1
ATOM 1691 O O . ALA A 1 208 ? 17.940 -3.284 -3.939 1.00 71.06 208 ALA A O 1
ATOM 1692 N N . LYS A 1 209 ? 17.095 -1.221 -3.634 1.00 69.62 209 LYS A N 1
ATOM 1693 C CA . LYS A 1 209 ? 15.681 -1.613 -3.678 1.00 69.62 209 LYS A CA 1
ATOM 1694 C C . LYS A 1 209 ? 15.081 -1.594 -5.080 1.00 69.62 209 LYS A C 1
ATOM 1696 O O . LYS A 1 209 ? 14.250 -2.443 -5.373 1.00 69.62 209 LYS A O 1
ATOM 1701 N N . THR A 1 210 ? 15.490 -0.657 -5.929 1.00 61.03 210 THR A N 1
ATOM 1702 C CA . THR A 1 210 ? 14.914 -0.443 -7.265 1.00 61.03 210 THR A CA 1
ATOM 1703 C C . THR A 1 210 ? 15.824 -0.891 -8.403 1.00 61.03 210 THR A C 1
ATOM 1705 O O . THR A 1 210 ? 15.367 -1.025 -9.531 1.00 61.03 210 THR A O 1
ATOM 1708 N N . GLY A 1 211 ? 17.115 -1.105 -8.139 1.00 63.34 211 GLY A N 1
ATOM 1709 C CA . GLY A 1 211 ? 18.138 -1.318 -9.166 1.00 63.34 211 GLY A CA 1
ATOM 1710 C C . GLY A 1 211 ? 18.605 -0.033 -9.861 1.00 63.34 211 GLY A C 1
ATOM 1711 O O . GLY A 1 211 ? 19.640 -0.052 -10.527 1.00 63.34 211 GLY A O 1
ATOM 1712 N N . LEU A 1 212 ? 17.909 1.092 -9.666 1.00 63.25 212 LEU A N 1
ATOM 1713 C CA . LEU A 1 212 ? 18.160 2.365 -10.343 1.00 63.25 212 LEU A CA 1
ATOM 1714 C C . LEU A 1 212 ? 18.723 3.422 -9.401 1.00 63.25 212 LEU A C 1
ATOM 1716 O O . LEU A 1 212 ? 18.462 3.417 -8.199 1.00 63.25 212 LEU A O 1
ATOM 1720 N N . ASN A 1 213 ? 19.455 4.392 -9.946 1.00 79.38 213 ASN A N 1
ATOM 1721 C CA . ASN A 1 213 ? 19.711 5.615 -9.193 1.00 79.38 213 ASN A CA 1
ATOM 1722 C C . ASN A 1 213 ? 18.466 6.533 -9.246 1.00 79.38 213 ASN A C 1
ATOM 1724 O O . ASN A 1 213 ? 17.617 6.411 -10.128 1.00 79.38 213 ASN A O 1
ATOM 1728 N N . SER A 1 214 ? 18.320 7.439 -8.280 1.00 69.62 214 SER A N 1
ATOM 1729 C CA . SER A 1 214 ? 17.133 8.302 -8.169 1.00 69.62 214 SER A CA 1
ATOM 1730 C C . SER A 1 214 ? 16.972 9.293 -9.328 1.00 69.62 214 SER A C 1
ATOM 1732 O O . SER A 1 214 ? 15.851 9.711 -9.613 1.00 69.62 214 SER A O 1
ATOM 1734 N N . LYS A 1 215 ? 18.073 9.677 -9.989 1.00 70.69 215 LYS A N 1
ATOM 1735 C CA . LYS A 1 215 ? 18.070 10.558 -11.164 1.00 70.69 215 LYS A CA 1
ATOM 1736 C C . LYS A 1 215 ? 17.547 9.803 -12.384 1.00 70.69 215 LYS A C 1
ATOM 1738 O O . LYS A 1 215 ? 16.653 10.305 -13.055 1.00 70.69 215 LYS A O 1
ATOM 1743 N N . ASP A 1 216 ? 18.024 8.577 -12.593 1.00 66.62 216 ASP A N 1
ATOM 1744 C CA . ASP A 1 216 ? 17.529 7.678 -13.637 1.00 66.62 216 ASP A CA 1
ATOM 1745 C C . ASP A 1 216 ? 16.046 7.399 -13.417 1.00 66.62 216 ASP A C 1
ATOM 1747 O O . ASP A 1 216 ? 15.272 7.527 -14.350 1.00 66.62 216 ASP A O 1
ATOM 1751 N N . TYR A 1 217 ? 15.612 7.125 -12.182 1.00 71.19 217 TYR A N 1
ATOM 1752 C CA . TYR A 1 217 ? 14.198 6.906 -11.861 1.00 71.19 217 TYR A CA 1
ATOM 1753 C C . TYR A 1 217 ? 13.302 8.115 -12.192 1.00 71.19 217 TYR A C 1
ATOM 1755 O O . TYR A 1 217 ? 12.262 7.938 -12.823 1.00 71.19 217 TYR A O 1
ATOM 1763 N N . LYS A 1 218 ? 13.712 9.345 -11.834 1.00 63.94 218 LYS A N 1
ATOM 1764 C CA . LYS A 1 218 ? 12.974 10.572 -12.202 1.00 63.94 218 LYS A CA 1
ATOM 1765 C C . LYS A 1 218 ? 12.917 10.764 -13.723 1.00 63.94 218 LYS A C 1
ATOM 1767 O O . LYS A 1 218 ? 11.867 11.099 -14.263 1.00 63.94 218 LYS A O 1
ATOM 1772 N N . ASN A 1 219 ? 14.023 10.498 -14.416 1.00 53.38 219 ASN A N 1
ATOM 1773 C CA . ASN A 1 219 ? 14.092 10.581 -15.875 1.00 53.38 219 ASN A CA 1
ATOM 1774 C C . ASN A 1 219 ? 13.302 9.456 -16.558 1.00 53.38 219 ASN A C 1
ATOM 1776 O O . ASN A 1 219 ? 12.751 9.669 -17.630 1.00 53.38 219 ASN A O 1
ATOM 1780 N N . SER A 1 220 ? 13.169 8.292 -15.923 1.00 51.66 220 SER A N 1
ATOM 1781 C CA . SER A 1 220 ? 12.418 7.144 -16.446 1.00 51.66 220 SER A CA 1
ATOM 1782 C C . SER A 1 220 ? 10.904 7.388 -16.485 1.00 51.66 220 SER A C 1
ATOM 1784 O O . SER A 1 220 ? 10.186 6.700 -17.200 1.00 51.66 220 SER A O 1
ATOM 1786 N N . TYR A 1 221 ? 10.410 8.376 -15.729 1.00 46.34 221 TYR A N 1
ATOM 1787 C CA . TYR A 1 221 ? 9.025 8.853 -15.810 1.00 46.34 221 TYR A CA 1
ATOM 1788 C C . TYR A 1 221 ? 8.790 9.815 -16.990 1.00 46.34 221 TYR A C 1
ATOM 1790 O O . TYR A 1 221 ? 7.649 9.995 -17.409 1.00 46.34 221 TYR A O 1
ATOM 1798 N N . HIS A 1 222 ? 9.857 10.420 -17.530 1.00 42.50 222 HIS A N 1
ATOM 1799 C CA . HIS A 1 222 ? 9.818 11.320 -18.693 1.00 42.50 222 HIS A CA 1
ATOM 1800 C C . HIS A 1 222 ? 10.387 10.699 -19.979 1.00 42.50 222 HIS A C 1
ATOM 1802 O O . HIS A 1 222 ? 10.133 11.207 -21.066 1.00 42.50 222 HIS A O 1
ATOM 1808 N N . THR A 1 223 ? 11.119 9.593 -19.876 1.00 35.69 223 THR A N 1
ATOM 1809 C CA . THR A 1 223 ? 11.705 8.865 -21.003 1.00 35.69 223 THR A CA 1
ATOM 1810 C C . THR A 1 223 ? 11.590 7.368 -20.757 1.00 35.69 223 THR A C 1
ATOM 1812 O O . THR A 1 223 ? 11.979 6.856 -19.712 1.00 35.69 223 THR A O 1
ATOM 1815 N N . ILE A 1 224 ? 11.011 6.694 -21.743 1.00 40.66 224 ILE A N 1
ATOM 1816 C CA . ILE A 1 224 ? 10.727 5.263 -21.850 1.00 40.66 224 ILE A CA 1
ATOM 1817 C C . ILE A 1 224 ? 12.043 4.462 -21.831 1.00 40.66 224 ILE A C 1
ATOM 1819 O O . ILE A 1 224 ? 12.496 4.003 -22.868 1.00 40.66 224 ILE A O 1
ATOM 1823 N N . ASP A 1 225 ? 12.690 4.322 -20.671 1.00 36.69 225 ASP A N 1
ATOM 1824 C CA . ASP A 1 225 ? 13.939 3.534 -20.558 1.00 36.69 225 ASP A CA 1
ATOM 1825 C C . ASP A 1 225 ? 13.989 2.630 -19.304 1.00 36.69 225 ASP A C 1
ATOM 1827 O O . ASP A 1 225 ? 14.942 1.894 -19.061 1.00 36.69 225 ASP A O 1
ATOM 1831 N N . LEU A 1 226 ? 12.895 2.605 -18.529 1.00 39.44 226 LEU A N 1
ATOM 1832 C CA . LEU A 1 226 ? 12.561 1.534 -17.572 1.00 39.44 226 LEU A CA 1
ATOM 1833 C C . LEU A 1 226 ? 11.884 0.324 -18.250 1.00 39.44 226 LEU A C 1
ATOM 1835 O O . LEU A 1 226 ? 11.738 -0.729 -17.625 1.00 39.44 226 LEU A O 1
ATOM 1839 N N . ALA A 1 227 ? 11.458 0.482 -19.508 1.00 41.94 227 ALA A N 1
ATOM 1840 C CA . ALA A 1 227 ? 10.555 -0.426 -20.216 1.00 41.94 227 ALA A CA 1
ATOM 1841 C C . ALA A 1 227 ? 11.108 -1.852 -20.410 1.00 41.94 227 ALA A C 1
ATOM 1843 O O . ALA A 1 227 ? 10.327 -2.795 -20.528 1.00 41.94 227 ALA A O 1
ATOM 1844 N N . ASP A 1 228 ? 12.429 -2.042 -20.361 1.00 47.47 228 ASP A N 1
ATOM 1845 C CA . ASP A 1 228 ? 13.028 -3.328 -20.721 1.00 47.47 228 ASP A CA 1
ATOM 1846 C C . ASP A 1 228 ? 13.256 -4.302 -19.550 1.00 47.47 228 ASP A C 1
ATOM 1848 O O . ASP A 1 228 ? 13.494 -5.485 -19.800 1.00 47.47 228 ASP A O 1
ATOM 1852 N N . GLN A 1 229 ? 13.154 -3.905 -18.269 1.00 56.84 229 GLN A N 1
ATOM 1853 C CA . GLN A 1 229 ? 13.531 -4.814 -17.157 1.00 56.84 229 GLN A CA 1
ATOM 1854 C C . GLN A 1 229 ? 12.499 -5.053 -16.052 1.00 56.84 229 GLN A C 1
ATOM 1856 O O . GLN A 1 229 ? 12.535 -6.130 -15.446 1.00 56.84 229 GLN A O 1
ATOM 1861 N N . VAL A 1 230 ? 11.608 -4.104 -15.774 1.00 60.34 230 VAL A N 1
ATOM 1862 C CA . VAL A 1 230 ? 10.538 -4.247 -14.776 1.00 60.34 230 VAL A CA 1
ATOM 1863 C C . VAL A 1 230 ? 9.241 -3.793 -15.425 1.00 60.34 230 VAL A C 1
ATOM 1865 O O . VAL A 1 230 ? 9.197 -2.780 -16.114 1.00 60.34 230 VAL A O 1
ATOM 1868 N N . ILE A 1 231 ? 8.197 -4.586 -15.238 1.00 69.19 231 ILE A N 1
ATOM 1869 C CA . ILE A 1 231 ? 6.877 -4.365 -15.817 1.00 69.19 231 ILE A CA 1
ATOM 1870 C C . ILE A 1 231 ? 6.283 -3.107 -15.180 1.00 69.19 231 ILE A C 1
ATOM 1872 O O . ILE A 1 231 ? 6.434 -2.908 -13.974 1.00 69.19 231 ILE A O 1
ATOM 1876 N N . SER A 1 232 ? 5.630 -2.257 -15.980 1.00 64.31 232 SER A N 1
ATOM 1877 C CA . SER A 1 232 ? 4.941 -1.071 -15.463 1.00 64.31 232 SER A CA 1
ATOM 1878 C C . SER A 1 232 ? 3.923 -1.459 -14.390 1.00 64.31 232 SER A C 1
ATOM 1880 O O . SER A 1 232 ? 3.382 -2.562 -14.411 1.00 64.31 232 SER A O 1
ATOM 1882 N N . TYR A 1 233 ? 3.654 -0.552 -13.451 1.00 59.78 233 TYR A N 1
ATOM 1883 C CA . TYR A 1 233 ? 2.747 -0.838 -12.340 1.00 59.78 233 TYR A CA 1
ATOM 1884 C C . TYR A 1 233 ? 1.355 -1.273 -12.822 1.00 59.78 233 TYR A C 1
ATOM 1886 O O . TYR A 1 233 ? 0.889 -2.316 -12.388 1.00 59.78 233 TYR A O 1
ATOM 1894 N N . ASP A 1 234 ? 0.764 -0.561 -13.784 1.00 57.91 234 ASP A N 1
ATOM 1895 C CA . ASP A 1 234 ? -0.567 -0.884 -14.322 1.00 57.91 234 ASP A CA 1
ATOM 1896 C C . ASP A 1 234 ? -0.601 -2.286 -14.960 1.00 57.91 234 ASP A C 1
ATOM 1898 O O . ASP A 1 234 ? -1.466 -3.104 -14.666 1.00 57.91 234 ASP A O 1
ATOM 1902 N N . LYS A 1 235 ? 0.415 -2.631 -15.765 1.00 72.94 235 LYS A N 1
ATOM 1903 C CA . LYS A 1 235 ? 0.526 -3.974 -16.357 1.00 72.94 235 LYS A CA 1
ATOM 1904 C C . LYS A 1 235 ? 0.803 -5.037 -15.290 1.00 72.94 235 LYS A C 1
ATOM 1906 O O . LYS A 1 235 ? 0.411 -6.191 -15.442 1.00 72.94 235 LYS A O 1
ATOM 1911 N N . MET A 1 236 ? 1.501 -4.676 -14.216 1.00 82.50 236 MET A N 1
ATOM 1912 C CA . MET A 1 236 ? 1.730 -5.560 -13.080 1.00 82.50 236 MET A CA 1
ATOM 1913 C C . MET A 1 236 ? 0.447 -5.799 -12.275 1.00 82.50 236 MET A C 1
ATOM 1915 O O . MET A 1 236 ? 0.247 -6.916 -11.805 1.00 82.50 236 MET A O 1
ATOM 1919 N N . GLU A 1 237 ? -0.411 -4.792 -12.133 1.00 66.44 237 GLU A N 1
ATOM 1920 C CA . GLU A 1 237 ? -1.740 -4.910 -11.529 1.00 66.44 237 GLU A CA 1
ATOM 1921 C C . GLU A 1 237 ? -2.591 -5.911 -12.318 1.00 66.44 237 GLU A C 1
ATOM 1923 O O . GLU A 1 237 ? -3.034 -6.904 -11.742 1.00 66.44 237 GLU A O 1
ATOM 1928 N N . ASP A 1 238 ? -2.658 -5.771 -13.648 1.00 70.50 238 ASP A N 1
ATOM 1929 C CA . ASP A 1 238 ? -3.353 -6.728 -14.525 1.00 70.50 238 ASP A CA 1
ATOM 1930 C C . ASP A 1 238 ? -2.819 -8.167 -14.369 1.00 70.50 238 ASP A C 1
ATOM 1932 O O . ASP A 1 238 ? -3.575 -9.147 -14.353 1.00 70.50 238 ASP A O 1
ATOM 1936 N N . ILE A 1 239 ? -1.493 -8.316 -14.250 1.00 84.25 239 ILE A N 1
ATOM 1937 C CA . ILE A 1 239 ? -0.857 -9.615 -14.012 1.00 84.25 239 ILE A CA 1
ATOM 1938 C C . ILE A 1 239 ? -1.288 -10.162 -12.657 1.00 84.25 239 ILE A C 1
ATOM 1940 O O . ILE A 1 239 ? -1.722 -11.309 -12.581 1.00 84.25 239 ILE A O 1
ATOM 1944 N N . VAL A 1 240 ? -1.171 -9.375 -11.590 1.00 79.38 240 VAL A N 1
ATOM 1945 C CA . VAL A 1 240 ? -1.525 -9.785 -10.226 1.00 79.38 240 VAL A CA 1
ATOM 1946 C C . VAL A 1 240 ? -2.985 -10.201 -10.146 1.00 79.38 240 VAL A C 1
ATOM 1948 O O . VAL A 1 240 ? -3.263 -11.284 -9.632 1.00 79.38 240 VAL A O 1
ATOM 1951 N N . ASP A 1 241 ? -3.889 -9.415 -10.718 1.00 74.50 241 ASP A N 1
ATOM 1952 C CA . ASP A 1 241 ? -5.312 -9.730 -10.772 1.00 74.50 241 ASP A CA 1
ATOM 1953 C C . ASP A 1 241 ? -5.557 -11.050 -11.492 1.00 74.50 241 ASP A C 1
ATOM 1955 O O . ASP A 1 241 ? -6.312 -11.903 -11.017 1.00 74.50 241 ASP A O 1
ATOM 1959 N N . TYR A 1 242 ? -4.866 -11.290 -12.604 1.00 85.19 242 TYR A N 1
ATOM 1960 C CA . TYR A 1 242 ? -4.951 -12.577 -13.277 1.00 85.19 242 TYR A CA 1
ATOM 1961 C C . TYR A 1 242 ? -4.428 -13.726 -12.404 1.00 85.19 242 TYR A C 1
ATOM 1963 O O . TYR A 1 242 ? -5.085 -14.765 -12.314 1.00 85.19 242 TYR A O 1
ATOM 1971 N N . LEU A 1 243 ? -3.286 -13.562 -11.727 1.00 87.19 243 LEU A N 1
ATOM 1972 C CA . LEU A 1 243 ? -2.727 -14.588 -10.837 1.00 87.19 243 LEU A CA 1
ATOM 1973 C C . LEU A 1 243 ? -3.667 -14.888 -9.660 1.00 87.19 243 LEU A C 1
ATOM 1975 O O . LEU A 1 243 ? -3.863 -16.053 -9.316 1.00 87.19 243 LEU A O 1
ATOM 1979 N N . VAL A 1 244 ? -4.280 -13.862 -9.069 1.00 78.88 244 VAL A N 1
ATOM 1980 C CA . VAL A 1 244 ? -5.230 -13.982 -7.952 1.00 78.88 244 VAL A CA 1
ATOM 1981 C C . VAL A 1 244 ? -6.560 -14.591 -8.396 1.00 78.88 244 VAL A C 1
ATOM 1983 O O . VAL A 1 244 ? -7.173 -15.333 -7.634 1.00 78.88 244 VAL A O 1
ATOM 1986 N N . ASN A 1 245 ? -6.999 -14.361 -9.630 1.00 83.75 245 ASN A N 1
ATOM 1987 C CA . ASN A 1 245 ? -8.232 -14.962 -10.138 1.00 83.75 245 ASN A CA 1
ATOM 1988 C C . ASN A 1 245 ? -8.043 -16.385 -10.681 1.00 83.75 245 ASN A C 1
ATOM 1990 O O . ASN A 1 245 ? -9.026 -17.097 -10.874 1.00 83.75 245 ASN A O 1
ATOM 1994 N N . ASN A 1 246 ? -6.798 -16.826 -10.899 1.00 90.00 246 ASN A N 1
ATOM 1995 C CA . ASN A 1 246 ? -6.509 -18.122 -11.518 1.00 90.00 246 ASN A CA 1
ATOM 1996 C C . ASN A 1 246 ? -5.599 -19.037 -10.688 1.00 90.00 246 ASN A C 1
ATOM 1998 O O . ASN A 1 246 ? -5.326 -20.142 -11.145 1.00 90.00 246 ASN A O 1
ATOM 2002 N N . TYR A 1 247 ? -5.161 -18.654 -9.478 1.00 87.12 247 TYR A N 1
ATOM 2003 C CA . TYR A 1 247 ? -4.130 -19.364 -8.690 1.00 87.12 247 TYR A CA 1
ATOM 2004 C C . TYR A 1 247 ? -4.336 -20.877 -8.523 1.00 87.12 247 TYR A C 1
ATOM 2006 O O . TYR A 1 247 ? -3.364 -21.597 -8.300 1.00 87.12 247 TYR A O 1
ATOM 2014 N N . TYR A 1 248 ? -5.574 -21.369 -8.581 1.00 89.00 248 TYR A N 1
ATOM 2015 C CA . TYR A 1 248 ? -5.923 -22.782 -8.409 1.00 89.00 248 TYR A CA 1
ATOM 2016 C C . TYR A 1 248 ? -5.522 -23.658 -9.604 1.00 89.00 248 TYR A C 1
ATOM 2018 O O . TYR A 1 248 ? -5.462 -24.878 -9.473 1.00 89.00 248 TYR A O 1
ATOM 2026 N N . THR A 1 249 ? -5.233 -23.054 -10.757 1.00 88.19 249 THR A N 1
ATOM 2027 C CA . THR A 1 249 ? -4.806 -23.770 -11.963 1.00 88.19 249 THR A CA 1
ATOM 2028 C C . THR A 1 249 ? -3.307 -24.097 -11.927 1.00 88.19 249 THR A C 1
ATOM 2030 O O . THR A 1 249 ? -2.519 -23.401 -11.281 1.00 88.19 249 THR A O 1
ATOM 2033 N N . ASP A 1 250 ? -2.895 -25.178 -12.596 1.00 81.25 250 ASP A N 1
ATOM 2034 C CA . ASP A 1 250 ? -1.484 -25.578 -12.721 1.00 81.25 250 ASP A CA 1
ATOM 2035 C C . ASP A 1 250 ? -0.851 -24.880 -13.932 1.00 81.25 250 ASP A C 1
ATOM 2037 O O . ASP A 1 250 ? -0.687 -25.469 -14.997 1.00 81.25 250 ASP A O 1
ATOM 2041 N N . PHE A 1 251 ? -0.566 -23.585 -13.792 1.00 78.88 251 PHE A N 1
ATOM 2042 C CA . PHE A 1 251 ? 0.105 -22.787 -14.821 1.00 78.88 251 PHE A CA 1
ATOM 2043 C C . PHE A 1 251 ? 1.513 -22.406 -14.372 1.00 78.88 251 PHE A C 1
ATOM 2045 O O . PHE A 1 251 ? 1.784 -22.138 -13.196 1.00 78.88 251 PHE A O 1
ATOM 2052 N N . LYS A 1 252 ? 2.429 -22.405 -15.336 1.00 87.56 252 LYS A N 1
ATOM 2053 C CA . LYS A 1 252 ? 3.839 -22.070 -15.159 1.00 87.56 252 LYS A CA 1
ATOM 2054 C C . LYS A 1 252 ? 4.062 -20.592 -15.438 1.00 87.56 252 LYS A C 1
ATOM 2056 O O . LYS A 1 252 ? 3.230 -19.908 -16.031 1.00 87.56 252 LYS A O 1
ATOM 2061 N N . ILE A 1 253 ? 5.242 -20.112 -15.055 1.00 88.50 253 ILE A N 1
ATOM 2062 C CA . ILE A 1 253 ? 5.656 -18.740 -15.348 1.00 88.50 253 ILE A CA 1
ATOM 2063 C C . ILE A 1 253 ? 5.569 -18.428 -16.849 1.00 88.50 253 ILE A C 1
ATOM 2065 O O . ILE A 1 253 ? 5.117 -17.351 -17.223 1.00 88.50 253 ILE A O 1
ATOM 2069 N N . ASP A 1 254 ? 5.901 -19.403 -17.702 1.00 90.56 254 ASP A N 1
ATOM 2070 C CA . ASP A 1 254 ? 5.867 -19.263 -19.159 1.00 90.56 254 ASP A CA 1
ATOM 2071 C C . ASP A 1 254 ? 4.463 -18.970 -19.702 1.00 90.56 254 ASP A C 1
ATOM 2073 O O . ASP A 1 254 ? 4.332 -18.268 -20.702 1.00 90.56 254 ASP A O 1
ATOM 2077 N N . ASP A 1 255 ? 3.410 -19.464 -19.048 1.00 90.69 255 ASP A N 1
ATOM 2078 C CA . ASP A 1 255 ? 2.028 -19.232 -19.479 1.00 90.69 255 ASP A CA 1
ATOM 2079 C C . ASP A 1 255 ? 1.626 -17.770 -19.249 1.00 90.69 255 ASP A C 1
ATOM 2081 O O . ASP A 1 255 ? 1.005 -17.138 -20.105 1.00 90.69 255 ASP A O 1
ATOM 2085 N N . ILE A 1 256 ? 2.059 -17.202 -18.121 1.00 91.94 256 ILE A N 1
ATOM 2086 C CA . ILE A 1 256 ? 1.859 -15.787 -17.782 1.00 91.94 256 ILE A CA 1
ATOM 2087 C C . ILE A 1 256 ? 2.702 -14.905 -18.692 1.00 91.94 256 ILE A C 1
ATOM 2089 O O . ILE A 1 256 ? 2.213 -13.923 -19.244 1.00 91.94 256 ILE A O 1
ATOM 2093 N N . CYS A 1 257 ? 3.952 -15.297 -18.908 1.00 92.81 257 CYS A N 1
ATOM 2094 C CA . CYS A 1 257 ? 4.864 -14.600 -19.796 1.00 92.81 257 CYS A CA 1
ATOM 2095 C C . CYS A 1 257 ? 4.340 -14.508 -21.227 1.00 92.81 257 CYS A C 1
ATOM 2097 O O . CYS A 1 257 ? 4.367 -13.430 -21.816 1.00 92.81 257 CYS A O 1
ATOM 2099 N N . LYS A 1 258 ? 3.788 -15.603 -21.761 1.00 93.56 258 LYS A N 1
ATOM 2100 C CA . LYS A 1 258 ? 3.133 -15.603 -23.074 1.00 93.56 258 LYS A CA 1
ATOM 2101 C C . LYS A 1 258 ? 1.889 -14.725 -23.089 1.00 93.56 258 LYS A C 1
ATOM 2103 O O . LYS A 1 258 ? 1.738 -13.927 -24.003 1.00 93.56 258 LYS A O 1
ATOM 2108 N N . LYS A 1 259 ? 1.014 -14.850 -22.085 1.00 92.44 259 LYS A N 1
ATOM 2109 C CA . LYS A 1 259 ? -0.252 -14.103 -22.028 1.00 92.44 259 LYS A CA 1
ATOM 2110 C C . LYS A 1 259 ? -0.042 -12.590 -21.991 1.00 92.44 259 LYS A C 1
ATOM 2112 O O . LYS A 1 259 ? -0.798 -11.859 -22.618 1.00 92.44 259 LYS A O 1
ATOM 2117 N N . PHE A 1 260 ? 0.943 -12.138 -21.225 1.00 90.06 260 PHE A N 1
ATOM 2118 C CA . PHE A 1 260 ? 1.208 -10.718 -21.014 1.00 90.06 260 PHE A CA 1
ATOM 2119 C C . PHE A 1 260 ? 2.352 -10.189 -21.877 1.00 90.06 260 PHE A C 1
ATOM 2121 O O . PHE A 1 260 ? 2.731 -9.033 -21.713 1.00 90.06 260 PHE A O 1
ATOM 2128 N N . GLU A 1 261 ? 2.903 -11.004 -22.780 1.00 91.31 261 GLU A N 1
ATOM 2129 C CA . GLU A 1 261 ? 4.002 -10.624 -23.675 1.00 91.31 261 GLU A CA 1
ATOM 2130 C C . GLU A 1 261 ? 5.193 -10.025 -22.898 1.00 91.31 261 GLU A C 1
ATOM 2132 O O . GLU A 1 261 ? 5.629 -8.897 -23.123 1.00 91.31 261 GLU A O 1
ATOM 2137 N N . ILE A 1 262 ? 5.677 -10.772 -21.904 1.00 87.19 262 ILE A N 1
ATOM 2138 C CA . ILE A 1 262 ? 6.795 -10.405 -21.019 1.00 87.19 262 ILE A CA 1
ATOM 2139 C C . ILE A 1 262 ? 7.747 -11.587 -20.867 1.00 87.19 262 ILE A C 1
ATOM 2141 O O . ILE A 1 262 ? 7.342 -12.744 -20.938 1.00 87.19 262 ILE A O 1
ATOM 2145 N N . SER A 1 263 ? 9.019 -11.325 -20.584 1.00 88.38 263 SER A N 1
ATOM 2146 C CA . SER A 1 263 ? 9.972 -12.397 -20.284 1.00 88.38 263 SER A CA 1
ATOM 2147 C C . SER A 1 263 ? 9.829 -12.920 -18.840 1.00 88.38 263 SER A C 1
ATOM 2149 O O . SER A 1 263 ? 9.483 -12.156 -17.931 1.00 88.38 263 SER A O 1
ATOM 2151 N N . PRO A 1 264 ? 10.183 -14.193 -18.568 1.00 88.62 264 PRO A N 1
ATOM 2152 C CA . PRO A 1 264 ? 10.239 -14.739 -17.204 1.00 88.62 264 PRO A CA 1
ATOM 2153 C C . PRO A 1 264 ? 11.161 -13.957 -16.264 1.00 88.62 264 PRO A C 1
ATOM 2155 O O . PRO A 1 264 ? 10.915 -13.873 -15.059 1.00 88.62 264 PRO A O 1
ATOM 2158 N N . ILE A 1 265 ? 12.220 -13.361 -16.820 1.00 83.75 265 ILE A N 1
ATOM 2159 C CA . ILE A 1 265 ? 13.165 -12.518 -16.087 1.00 83.75 265 ILE A CA 1
ATOM 2160 C C . ILE A 1 265 ? 12.480 -11.223 -15.648 1.00 83.75 265 ILE A C 1
ATOM 2162 O O . ILE A 1 265 ? 12.564 -10.872 -14.472 1.00 83.75 265 ILE A O 1
ATOM 2166 N N . GLN A 1 266 ? 11.784 -10.536 -16.560 1.00 81.25 266 GLN A N 1
ATOM 2167 C CA . GLN A 1 266 ? 11.025 -9.322 -16.240 1.00 81.25 266 GLN A CA 1
ATOM 2168 C C . GLN A 1 266 ? 9.941 -9.612 -15.200 1.00 81.25 266 GLN A C 1
ATOM 2170 O O . GLN A 1 266 ? 9.817 -8.867 -14.229 1.00 81.25 266 GLN A O 1
ATOM 2175 N N . LEU A 1 267 ? 9.207 -10.721 -15.337 1.00 87.62 267 LEU A N 1
ATOM 2176 C CA . LEU A 1 267 ? 8.164 -11.099 -14.384 1.00 87.62 267 LEU A CA 1
ATOM 2177 C C . LEU A 1 267 ? 8.726 -11.381 -12.987 1.00 87.62 267 LEU A C 1
ATOM 2179 O O . LEU A 1 267 ? 8.241 -10.818 -12.009 1.00 87.62 267 LEU A O 1
ATOM 2183 N N . ASN A 1 268 ? 9.781 -12.193 -12.871 1.00 84.06 268 ASN A N 1
ATOM 2184 C CA . ASN A 1 268 ? 10.397 -12.470 -11.570 1.00 84.06 268 ASN A CA 1
ATOM 2185 C C . ASN A 1 268 ? 11.031 -11.228 -10.942 1.00 84.06 268 ASN A C 1
ATOM 2187 O O . ASN A 1 268 ? 10.907 -11.038 -9.735 1.00 84.06 268 ASN A O 1
ATOM 2191 N N . LYS A 1 269 ? 11.692 -10.372 -11.732 1.00 73.25 269 LYS A N 1
ATOM 2192 C CA . LYS A 1 269 ? 12.219 -9.094 -11.233 1.00 73.25 269 LYS A CA 1
ATOM 2193 C C . LYS A 1 269 ? 11.094 -8.206 -10.712 1.00 73.25 269 LYS A C 1
ATOM 2195 O O . LYS A 1 269 ? 11.224 -7.664 -9.621 1.00 73.25 269 LYS A O 1
ATOM 2200 N N . SER A 1 270 ? 9.988 -8.116 -11.446 1.00 73.19 270 SER A N 1
ATOM 2201 C CA . SER A 1 270 ? 8.825 -7.307 -11.065 1.00 73.19 270 SER A CA 1
ATOM 2202 C C . SER A 1 270 ? 8.143 -7.855 -9.816 1.00 73.19 270 SER A C 1
ATOM 2204 O O . SER A 1 270 ? 7.916 -7.114 -8.870 1.00 73.19 270 SER A O 1
ATOM 2206 N N . LEU A 1 271 ? 7.901 -9.163 -9.732 1.00 74.19 271 LEU A N 1
ATOM 2207 C CA . LEU A 1 271 ? 7.351 -9.788 -8.526 1.00 74.19 271 LEU A CA 1
ATOM 2208 C C . LEU A 1 271 ? 8.286 -9.651 -7.325 1.00 74.19 271 LEU A C 1
ATOM 2210 O O . LEU A 1 271 ? 7.832 -9.385 -6.213 1.00 74.19 271 LEU A O 1
ATOM 2214 N N . LYS A 1 272 ? 9.600 -9.757 -7.536 1.00 66.62 272 LYS A N 1
ATOM 2215 C CA . LYS A 1 272 ? 10.572 -9.521 -6.471 1.00 66.62 272 LYS A CA 1
ATOM 2216 C C . LYS A 1 272 ? 10.568 -8.060 -6.027 1.00 66.62 272 LYS A C 1
ATOM 2218 O O . LYS A 1 272 ? 10.696 -7.796 -4.838 1.00 66.62 272 LYS A O 1
ATOM 2223 N N . PHE A 1 273 ? 10.398 -7.135 -6.962 1.00 55.31 273 PHE A N 1
ATOM 2224 C CA . PHE A 1 273 ? 10.341 -5.703 -6.703 1.00 55.31 273 PHE A CA 1
ATOM 2225 C C . PHE A 1 273 ? 9.064 -5.299 -5.949 1.00 55.31 273 PHE A C 1
ATOM 2227 O O . PHE A 1 273 ? 9.153 -4.689 -4.887 1.00 55.31 273 PHE A O 1
ATOM 2234 N N . TYR A 1 274 ? 7.890 -5.683 -6.458 1.00 57.78 274 TYR A N 1
ATOM 2235 C CA . TYR A 1 274 ? 6.591 -5.286 -5.909 1.00 57.78 274 TYR A CA 1
ATOM 2236 C C . TYR A 1 274 ? 6.145 -6.135 -4.710 1.00 57.78 274 TYR A C 1
ATOM 2238 O O . TYR A 1 274 ? 5.497 -5.618 -3.806 1.00 57.78 274 TYR A O 1
ATOM 2246 N N . MET A 1 275 ? 6.490 -7.428 -4.682 1.00 64.69 275 MET A N 1
ATOM 2247 C CA . MET A 1 275 ? 5.922 -8.409 -3.741 1.00 64.69 275 MET A CA 1
ATOM 2248 C C . MET A 1 275 ? 6.974 -9.132 -2.882 1.00 64.69 275 MET A C 1
ATOM 2250 O O . MET A 1 275 ? 6.620 -10.004 -2.086 1.00 64.69 275 MET A O 1
ATOM 2254 N N . ASP A 1 276 ? 8.265 -8.816 -3.052 1.00 56.28 276 ASP A N 1
ATOM 2255 C CA . ASP A 1 276 ? 9.419 -9.482 -2.417 1.00 56.28 276 ASP A CA 1
ATOM 2256 C C . ASP A 1 276 ? 9.471 -11.013 -2.627 1.00 56.28 276 ASP A C 1
ATOM 2258 O O . ASP A 1 276 ? 10.107 -11.755 -1.871 1.00 56.28 276 ASP A O 1
ATOM 2262 N N . LYS A 1 277 ? 8.821 -11.516 -3.680 1.00 77.25 277 LYS A N 1
ATOM 2263 C CA . LYS A 1 277 ? 8.638 -12.953 -3.938 1.00 77.25 277 LYS A CA 1
ATOM 2264 C C . LYS A 1 277 ? 9.021 -13.301 -5.373 1.00 77.25 277 LYS A C 1
ATOM 2266 O O . LYS A 1 277 ? 8.847 -12.487 -6.271 1.00 77.25 277 LYS A O 1
ATOM 2271 N N . SER A 1 278 ? 9.538 -14.512 -5.591 1.00 86.00 278 SER A N 1
ATOM 2272 C CA . SER A 1 278 ? 9.579 -15.075 -6.947 1.00 86.00 278 SER A CA 1
ATOM 2273 C C . SER A 1 278 ? 8.160 -15.391 -7.417 1.00 86.00 278 SER A C 1
ATOM 2275 O O . SER A 1 278 ? 7.223 -15.399 -6.615 1.00 86.00 278 SER A O 1
ATOM 2277 N N . PHE A 1 279 ? 8.002 -15.713 -8.697 1.00 89.69 279 PHE A N 1
ATOM 2278 C CA . PHE A 1 279 ? 6.743 -16.229 -9.225 1.00 89.69 279 PHE A CA 1
ATOM 2279 C C . PHE A 1 279 ? 6.209 -17.424 -8.427 1.00 89.69 279 PHE A C 1
ATOM 2281 O O . PHE A 1 279 ? 5.067 -17.398 -7.965 1.00 89.69 279 PHE A O 1
ATOM 2288 N N . GLU A 1 280 ? 7.043 -18.436 -8.181 1.00 90.75 280 GLU A N 1
ATOM 2289 C CA . GLU A 1 280 ? 6.629 -19.622 -7.430 1.00 90.75 280 GLU A CA 1
ATOM 2290 C C . GLU A 1 280 ? 6.269 -19.285 -5.982 1.00 90.75 280 GLU A C 1
ATOM 2292 O O . GLU A 1 280 ? 5.270 -19.781 -5.459 1.00 90.75 280 GLU A O 1
ATOM 2297 N N . ASP A 1 281 ? 7.065 -18.443 -5.317 1.00 85.12 281 ASP A N 1
ATOM 2298 C CA . ASP A 1 281 ? 6.787 -18.024 -3.942 1.00 85.12 281 ASP A CA 1
ATOM 2299 C C . ASP A 1 281 ? 5.504 -17.181 -3.857 1.00 85.12 281 ASP A C 1
ATOM 2301 O O . ASP A 1 281 ? 4.764 -17.300 -2.879 1.00 85.12 281 ASP A O 1
ATOM 2305 N N . TYR A 1 282 ? 5.215 -16.355 -4.867 1.00 87.50 282 TYR A N 1
ATOM 2306 C CA . TYR A 1 282 ? 4.016 -15.519 -4.918 1.00 87.50 282 TYR A CA 1
ATOM 2307 C C . TYR A 1 282 ? 2.748 -16.343 -5.148 1.00 87.50 282 TYR A C 1
ATOM 2309 O O . TYR A 1 282 ? 1.784 -16.203 -4.396 1.00 87.50 282 TYR A O 1
ATOM 2317 N N . ILE A 1 283 ? 2.770 -17.274 -6.104 1.00 91.56 283 ILE A N 1
ATOM 2318 C CA . ILE A 1 283 ? 1.654 -18.200 -6.319 1.00 91.56 283 ILE A CA 1
ATOM 2319 C C . ILE A 1 283 ? 1.410 -19.043 -5.069 1.00 91.56 283 ILE A C 1
ATOM 2321 O O . ILE A 1 283 ? 0.289 -19.096 -4.567 1.00 91.56 283 ILE A O 1
ATOM 2325 N N . ASN A 1 284 ? 2.453 -19.656 -4.502 1.00 90.56 284 ASN A N 1
ATOM 2326 C CA . ASN A 1 284 ? 2.301 -20.460 -3.288 1.00 90.56 284 ASN A CA 1
ATOM 2327 C C . ASN A 1 284 ? 1.773 -19.633 -2.111 1.00 90.56 284 ASN A C 1
ATOM 2329 O O . ASN A 1 284 ? 0.990 -20.149 -1.313 1.00 90.56 284 ASN A O 1
ATOM 2333 N N . TYR A 1 285 ? 2.167 -18.363 -2.018 1.00 85.50 285 TYR A N 1
ATOM 2334 C CA . TYR A 1 285 ? 1.625 -17.428 -1.042 1.00 85.50 285 TYR A CA 1
ATOM 2335 C C . TYR A 1 285 ? 0.116 -17.229 -1.231 1.00 85.50 285 TYR A C 1
ATOM 2337 O O . TYR A 1 285 ? -0.633 -17.525 -0.303 1.00 85.50 285 TYR A O 1
ATOM 2345 N N . ILE A 1 286 ? -0.349 -16.840 -2.426 1.00 82.44 286 ILE A N 1
ATOM 2346 C CA . ILE A 1 286 ? -1.784 -16.647 -2.709 1.00 82.44 286 ILE A CA 1
ATOM 2347 C C . ILE A 1 286 ? -2.582 -17.922 -2.403 1.00 82.44 286 ILE A C 1
ATOM 2349 O O . ILE A 1 286 ? -3.634 -17.862 -1.761 1.00 82.44 286 ILE A O 1
ATOM 2353 N N . ARG A 1 287 ? -2.073 -19.092 -2.809 1.00 92.38 287 ARG A N 1
ATOM 2354 C CA . ARG A 1 287 ? -2.718 -20.389 -2.554 1.00 92.38 287 ARG A CA 1
ATOM 2355 C C . ARG A 1 287 ? -2.858 -20.675 -1.059 1.00 92.38 287 ARG A C 1
ATOM 2357 O O . ARG A 1 287 ? -3.911 -21.125 -0.612 1.00 92.38 287 ARG A O 1
ATOM 2364 N N . VAL A 1 288 ? -1.817 -20.400 -0.270 1.00 86.56 288 VAL A N 1
ATOM 2365 C CA . VAL A 1 288 ? -1.849 -20.587 1.188 1.00 86.56 288 VAL A CA 1
ATOM 2366 C C . VAL A 1 288 ? -2.831 -19.625 1.853 1.00 86.56 288 VAL A C 1
ATOM 2368 O O . VAL A 1 288 ? -3.640 -20.083 2.661 1.00 86.56 288 VAL A O 1
ATOM 2371 N N . ILE A 1 289 ? -2.832 -18.342 1.482 1.00 79.81 289 ILE A N 1
ATOM 2372 C CA . ILE A 1 289 ? -3.782 -17.358 2.025 1.00 79.81 289 ILE A CA 1
ATOM 2373 C C . ILE A 1 289 ? -5.231 -17.792 1.752 1.00 79.81 289 ILE A C 1
ATOM 2375 O O . ILE A 1 289 ? -6.051 -17.851 2.668 1.00 79.81 289 ILE A O 1
ATOM 2379 N N . ASN A 1 290 ? -5.543 -18.198 0.519 1.00 80.62 290 ASN A N 1
ATOM 2380 C CA . ASN A 1 290 ? -6.886 -18.675 0.176 1.00 80.62 290 ASN A CA 1
ATOM 2381 C C . ASN A 1 290 ? -7.243 -19.998 0.877 1.00 80.62 290 ASN A C 1
ATOM 2383 O O . ASN A 1 290 ? -8.385 -20.194 1.294 1.00 80.62 290 ASN A O 1
ATOM 2387 N N . SER A 1 291 ? -6.271 -20.890 1.089 1.00 88.38 291 SER A N 1
ATOM 2388 C CA . SER A 1 291 ? -6.504 -22.131 1.838 1.00 88.38 291 SER A CA 1
ATOM 2389 C C . SER A 1 291 ? -6.861 -21.878 3.300 1.00 88.38 291 SER A C 1
ATOM 2391 O O . SER A 1 291 ? -7.695 -22.593 3.845 1.00 88.38 291 SER A O 1
ATOM 2393 N N . ALA A 1 292 ? -6.279 -20.850 3.930 1.00 77.50 292 ALA A N 1
ATOM 2394 C CA . ALA A 1 292 ? -6.589 -20.481 5.306 1.00 77.50 292 ALA A CA 1
ATOM 2395 C C . ALA A 1 292 ? -8.063 -20.088 5.444 1.00 77.50 292 ALA A C 1
ATOM 2397 O O . ALA A 1 292 ? -8.739 -20.547 6.362 1.00 77.50 292 ALA A O 1
ATOM 2398 N N . LYS A 1 293 ? -8.595 -19.337 4.472 1.00 77.88 293 LYS A N 1
ATOM 2399 C CA . LYS A 1 293 ? -10.025 -19.016 4.396 1.00 77.88 293 LYS A CA 1
ATOM 2400 C C . LYS A 1 293 ? -10.887 -20.280 4.293 1.00 77.88 293 LYS A C 1
ATOM 2402 O O . LYS A 1 293 ? -11.824 -20.440 5.070 1.00 77.88 293 LYS A O 1
ATOM 2407 N N . LEU A 1 294 ? -10.547 -21.214 3.403 1.00 84.94 294 LEU A N 1
ATOM 2408 C CA . LEU A 1 294 ? -11.289 -22.475 3.254 1.00 84.94 294 LEU A CA 1
ATOM 2409 C C . LEU A 1 294 ? -11.214 -23.360 4.506 1.00 84.94 294 LEU A C 1
ATOM 2411 O O . LEU A 1 294 ? -12.216 -23.960 4.890 1.00 84.94 294 LEU A O 1
ATOM 2415 N N . LEU A 1 295 ? -10.057 -23.414 5.172 1.00 87.38 295 LEU A N 1
ATOM 2416 C CA . LEU A 1 295 ? -9.858 -24.170 6.414 1.00 87.38 295 LEU A CA 1
ATOM 2417 C C . LEU A 1 295 ? -10.764 -23.682 7.545 1.00 87.38 295 LEU A C 1
ATOM 2419 O O . LEU A 1 295 ? -11.143 -24.484 8.395 1.00 87.38 295 LEU A O 1
ATOM 2423 N N . LEU A 1 296 ? -11.076 -22.387 7.535 1.00 81.31 296 LEU A N 1
ATOM 2424 C CA . LEU A 1 296 ? -11.884 -21.679 8.521 1.00 81.31 296 LEU A CA 1
ATOM 2425 C C . LEU A 1 296 ? -13.386 -21.695 8.199 1.00 81.31 296 LEU A C 1
ATOM 2427 O O . LEU A 1 296 ? -14.221 -21.663 9.103 1.00 81.31 296 LEU A O 1
ATOM 2431 N N . GLN A 1 297 ? -13.740 -21.739 6.916 1.00 83.31 297 GLN A N 1
ATOM 2432 C CA . GLN A 1 297 ? -15.130 -21.674 6.462 1.00 83.31 297 GLN A CA 1
ATOM 2433 C C . GLN A 1 297 ? -15.766 -23.053 6.241 1.00 83.31 297 GLN A C 1
ATOM 2435 O O . GLN A 1 297 ? -16.988 -23.175 6.357 1.00 83.31 297 GLN A O 1
ATOM 2440 N N . THR A 1 298 ? -14.956 -24.079 5.960 1.00 88.38 298 THR A N 1
ATOM 2441 C CA . THR A 1 298 ? -15.413 -25.412 5.540 1.00 88.38 298 THR A CA 1
ATOM 2442 C C . THR A 1 298 ? -14.820 -26.532 6.396 1.00 88.38 298 THR A C 1
ATOM 2444 O O . THR A 1 298 ? -13.699 -26.425 6.904 1.00 88.38 298 THR A O 1
ATOM 2447 N N . ASP A 1 299 ? -15.541 -27.651 6.455 1.00 90.94 299 ASP A N 1
ATOM 2448 C CA . ASP A 1 299 ? -15.103 -28.889 7.112 1.00 90.94 299 ASP A CA 1
ATOM 2449 C C . ASP A 1 299 ? -14.351 -29.840 6.161 1.00 90.94 299 ASP A C 1
ATOM 2451 O O . ASP A 1 299 ? -14.026 -30.970 6.527 1.00 90.94 299 ASP A O 1
ATOM 2455 N N . ASP A 1 300 ? -14.025 -29.380 4.946 1.00 94.94 300 ASP A N 1
ATOM 2456 C CA . ASP A 1 300 ? -13.305 -30.171 3.947 1.00 94.94 300 ASP A CA 1
ATOM 2457 C C . ASP A 1 300 ? -11.988 -30.720 4.507 1.00 94.94 300 ASP A C 1
ATOM 2459 O O . ASP A 1 300 ? -11.284 -30.063 5.284 1.00 94.94 300 ASP A O 1
ATOM 2463 N N . LEU A 1 301 ? -11.590 -31.916 4.073 1.00 95.75 301 LEU A N 1
ATOM 2464 C CA . LEU A 1 301 ? -10.289 -32.468 4.444 1.00 95.75 301 LEU A CA 1
ATOM 2465 C C . LEU A 1 301 ? -9.161 -31.524 4.003 1.00 95.75 301 LEU A C 1
ATOM 2467 O O . LEU A 1 301 ? -9.182 -30.976 2.902 1.00 95.75 301 LEU A O 1
ATOM 2471 N N . VAL A 1 302 ? -8.127 -31.372 4.834 1.00 95.50 302 VAL A N 1
ATOM 2472 C CA . VAL A 1 302 ? -6.978 -30.502 4.521 1.00 95.50 302 VAL A CA 1
ATOM 2473 C C . VAL A 1 302 ? -6.310 -30.893 3.199 1.00 95.50 302 VAL A C 1
ATOM 2475 O O . VAL A 1 302 ? -5.878 -30.028 2.443 1.00 95.50 302 VAL A O 1
ATOM 2478 N N . SER A 1 303 ? -6.251 -32.192 2.897 1.00 96.19 303 SER A N 1
ATOM 2479 C CA . SER A 1 303 ? -5.773 -32.696 1.608 1.00 96.19 303 SER A CA 1
ATOM 2480 C C . SER A 1 303 ? -6.637 -32.201 0.448 1.00 96.19 303 SER A C 1
ATOM 2482 O O . SER A 1 303 ? -6.090 -31.721 -0.537 1.00 96.19 303 SER A O 1
ATOM 2484 N N . VAL A 1 304 ? -7.966 -32.247 0.584 1.00 96.00 304 VAL A N 1
ATOM 2485 C CA . VAL A 1 304 ? -8.914 -31.734 -0.417 1.00 96.00 304 VAL A CA 1
ATOM 2486 C C . VAL A 1 304 ? -8.721 -30.233 -0.617 1.00 96.00 304 VAL A C 1
ATOM 2488 O O . VAL A 1 304 ? -8.619 -29.792 -1.755 1.00 96.00 304 VAL A O 1
ATOM 2491 N N . ILE A 1 305 ? -8.587 -29.454 0.461 1.00 96.38 305 ILE A N 1
ATOM 2492 C CA . ILE A 1 305 ? -8.321 -28.009 0.370 1.00 96.38 305 ILE A CA 1
ATOM 2493 C C . ILE A 1 305 ? -6.995 -27.735 -0.342 1.00 96.38 305 ILE A C 1
ATOM 2495 O O . ILE A 1 305 ? -6.945 -26.860 -1.201 1.00 96.38 305 ILE A O 1
ATOM 2499 N N . ALA A 1 306 ? -5.938 -28.491 -0.029 1.00 96.19 306 ALA A N 1
ATOM 2500 C CA . ALA A 1 306 ? -4.639 -28.345 -0.680 1.00 96.19 306 ALA A CA 1
ATOM 2501 C C . ALA A 1 306 ? -4.753 -28.483 -2.206 1.00 96.19 306 ALA A C 1
ATOM 2503 O O . ALA A 1 306 ? -4.237 -27.635 -2.933 1.00 96.19 306 ALA A O 1
ATOM 2504 N N . TYR A 1 307 ? -5.471 -29.505 -2.679 1.00 95.50 307 TYR A N 1
ATOM 2505 C CA . TYR A 1 307 ? -5.717 -29.696 -4.108 1.00 95.50 307 TYR A CA 1
ATOM 2506 C C . TYR A 1 307 ? -6.644 -28.618 -4.684 1.00 95.50 307 TYR A C 1
ATOM 2508 O O . TYR A 1 307 ? -6.360 -28.099 -5.758 1.00 95.50 307 TYR A O 1
ATOM 2516 N N . LYS A 1 308 ? -7.698 -28.210 -3.959 1.00 94.50 308 LYS A N 1
ATOM 2517 C CA . LYS A 1 308 ? -8.625 -27.145 -4.391 1.00 94.50 308 LYS A CA 1
ATOM 2518 C C . LYS A 1 308 ? -7.927 -25.812 -4.644 1.00 94.50 308 LYS A C 1
ATOM 2520 O O . LYS A 1 308 ? -8.297 -25.105 -5.571 1.00 94.50 308 LYS A O 1
ATOM 2525 N N . VAL A 1 309 ? -6.922 -25.464 -3.840 1.00 93.31 309 VAL A N 1
ATOM 2526 C CA . VAL A 1 309 ? -6.147 -24.230 -4.045 1.00 93.31 309 VAL A CA 1
ATOM 2527 C C . VAL A 1 309 ? -4.977 -24.411 -5.019 1.00 93.31 309 VAL A C 1
ATOM 2529 O O . VAL A 1 309 ? -4.187 -23.489 -5.176 1.00 93.31 309 VAL A O 1
ATOM 2532 N N . GLY A 1 310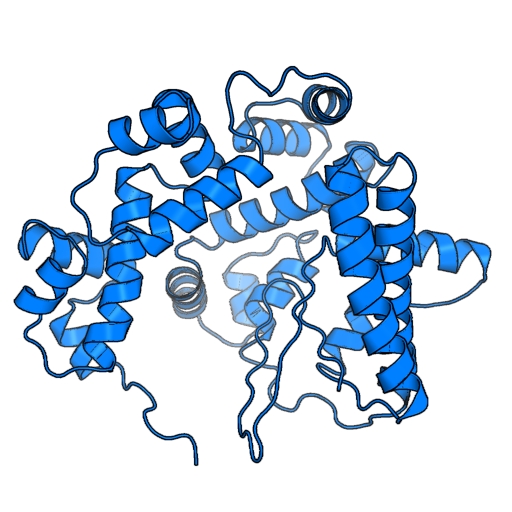 ? -4.834 -25.570 -5.667 1.00 94.06 310 GLY A N 1
ATOM 2533 C CA . GLY A 1 310 ? -3.842 -25.792 -6.722 1.00 94.06 310 GLY A CA 1
ATOM 2534 C C . GLY A 1 310 ? -2.480 -26.322 -6.260 1.00 94.06 310 GLY A C 1
ATOM 2535 O O . GLY A 1 310 ? -1.500 -26.191 -6.990 1.00 94.06 310 GLY A O 1
ATOM 2536 N N . PHE A 1 311 ? -2.351 -26.912 -5.062 1.00 94.50 311 PHE A N 1
ATOM 2537 C CA . PHE A 1 311 ? -1.134 -27.661 -4.718 1.00 94.50 311 PHE A CA 1
ATOM 2538 C C . PHE A 1 311 ? -1.178 -29.084 -5.276 1.00 94.50 311 PHE A C 1
ATOM 2540 O O . PHE A 1 311 ? -2.077 -29.855 -4.961 1.00 94.50 311 PHE A O 1
ATOM 2547 N N . ASN A 1 312 ? -0.114 -29.481 -5.976 1.00 91.44 312 ASN A N 1
ATOM 2548 C CA . ASN A 1 312 ? 0.021 -30.832 -6.538 1.00 91.44 312 ASN A CA 1
ATOM 2549 C C . ASN A 1 312 ? 0.286 -31.919 -5.484 1.00 91.44 312 ASN A C 1
ATOM 2551 O O . ASN A 1 312 ? 0.116 -33.102 -5.757 1.00 91.44 312 ASN A O 1
ATOM 2555 N N . THR A 1 313 ? 0.725 -31.547 -4.276 1.00 94.38 313 THR A N 1
ATOM 2556 C CA . THR A 1 313 ? 0.845 -32.493 -3.159 1.00 94.38 313 THR A CA 1
ATOM 2557 C C . THR A 1 313 ? 0.502 -31.832 -1.832 1.00 94.38 313 THR A C 1
ATOM 2559 O O . THR A 1 313 ? 0.880 -30.688 -1.554 1.00 94.38 313 THR A O 1
ATOM 2562 N N . THR A 1 314 ? -0.120 -32.606 -0.944 1.00 94.50 314 THR A N 1
ATOM 2563 C CA . THR A 1 314 ? -0.383 -32.181 0.436 1.00 94.50 314 THR A CA 1
ATOM 2564 C C . THR A 1 314 ? 0.918 -31.878 1.193 1.00 94.50 314 THR A C 1
ATOM 2566 O O . THR A 1 314 ? 0.965 -30.950 1.992 1.00 94.50 314 THR A O 1
ATOM 2569 N N . LYS A 1 315 ? 2.026 -32.577 0.906 1.00 95.44 315 LYS A N 1
ATOM 2570 C CA . LYS A 1 315 ? 3.331 -32.311 1.540 1.00 95.44 315 LYS A CA 1
ATOM 2571 C C . LYS A 1 315 ? 3.868 -30.914 1.203 1.00 95.44 315 LYS A C 1
ATOM 2573 O O . LYS A 1 315 ? 4.309 -30.194 2.100 1.00 95.44 315 LYS A O 1
ATOM 2578 N N . THR A 1 316 ? 3.814 -30.515 -0.071 1.00 93.44 316 THR A N 1
ATOM 2579 C CA . THR A 1 316 ? 4.223 -29.169 -0.507 1.00 93.44 316 THR A CA 1
ATOM 2580 C C . THR A 1 316 ? 3.323 -28.099 0.100 1.00 93.44 316 THR A C 1
ATOM 2582 O O . THR A 1 316 ? 3.827 -27.064 0.539 1.00 93.44 316 THR A O 1
ATOM 2585 N N . PHE A 1 317 ? 2.019 -28.368 0.184 1.00 96.12 317 PHE A N 1
ATOM 2586 C CA . PHE A 1 317 ? 1.075 -27.490 0.863 1.00 96.12 317 PHE A CA 1
ATOM 2587 C C . PHE A 1 317 ? 1.445 -27.279 2.334 1.00 96.12 317 PHE A C 1
ATOM 2589 O O . PHE A 1 317 ? 1.669 -26.145 2.737 1.00 96.12 317 PHE A O 1
ATOM 2596 N N . TYR A 1 318 ? 1.603 -28.350 3.121 1.00 94.81 318 TYR A N 1
ATOM 2597 C CA . TYR A 1 318 ? 1.942 -28.247 4.547 1.00 94.81 318 TYR A CA 1
ATOM 2598 C C . TYR A 1 318 ? 3.236 -27.467 4.782 1.00 94.81 318 TYR A C 1
ATOM 2600 O O . TYR A 1 318 ? 3.301 -26.642 5.690 1.00 94.81 318 TYR A O 1
ATOM 2608 N N . ARG A 1 319 ? 4.260 -27.688 3.947 1.00 91.44 319 ARG A N 1
ATOM 2609 C CA . ARG A 1 319 ? 5.523 -26.945 4.031 1.00 91.44 319 ARG A CA 1
ATOM 2610 C C . ARG A 1 319 ? 5.318 -25.447 3.808 1.00 91.44 319 ARG A C 1
ATOM 2612 O O . ARG A 1 319 ? 5.839 -24.652 4.583 1.00 91.44 319 ARG A O 1
ATOM 2619 N N . ASN A 1 320 ? 4.581 -25.063 2.765 1.00 86.00 320 ASN A N 1
ATOM 2620 C CA . ASN A 1 320 ? 4.321 -23.654 2.464 1.00 86.00 320 ASN A CA 1
ATOM 2621 C C . ASN A 1 320 ? 3.384 -23.010 3.492 1.00 86.00 320 ASN A C 1
ATOM 2623 O O . ASN A 1 320 ? 3.631 -21.887 3.919 1.00 86.00 320 ASN A O 1
ATOM 2627 N N . PHE A 1 321 ? 2.366 -23.737 3.951 1.00 87.44 321 PHE A N 1
ATOM 2628 C CA . PHE A 1 321 ? 1.451 -23.268 4.983 1.00 87.44 321 PHE A CA 1
ATOM 2629 C C . PHE A 1 321 ? 2.194 -23.001 6.292 1.00 87.44 321 PHE A C 1
ATOM 2631 O O . PHE A 1 321 ? 2.098 -21.909 6.838 1.00 87.44 321 PHE A O 1
ATOM 2638 N N . LYS A 1 322 ? 3.029 -23.948 6.740 1.00 81.19 322 LYS A N 1
ATOM 2639 C CA . LYS A 1 322 ? 3.867 -23.774 7.931 1.00 81.19 322 LYS A CA 1
ATOM 2640 C C . LYS A 1 322 ? 4.919 -22.675 7.750 1.00 81.19 322 LYS A C 1
ATOM 2642 O O . LYS A 1 322 ? 5.232 -21.987 8.708 1.00 81.19 322 LYS A O 1
ATOM 2647 N N . LYS A 1 323 ? 5.461 -22.477 6.542 1.00 78.25 323 LYS A N 1
ATOM 2648 C CA . LYS A 1 323 ? 6.379 -21.358 6.243 1.00 78.25 323 LYS A CA 1
ATOM 2649 C C . LYS A 1 323 ? 5.704 -19.993 6.446 1.00 78.25 323 LYS A C 1
ATOM 2651 O O . LYS A 1 323 ? 6.395 -19.040 6.786 1.00 78.25 323 LYS A O 1
ATOM 2656 N N . ILE A 1 324 ? 4.394 -19.896 6.207 1.00 72.62 324 ILE A N 1
ATOM 2657 C CA . ILE A 1 324 ? 3.635 -18.637 6.267 1.00 72.62 324 ILE A CA 1
ATOM 2658 C C . ILE A 1 324 ? 2.992 -18.425 7.642 1.00 72.62 324 ILE A C 1
ATOM 2660 O O . ILE A 1 324 ? 3.162 -17.361 8.220 1.00 72.62 324 ILE A O 1
ATOM 2664 N N . TYR A 1 325 ? 2.298 -19.432 8.175 1.00 69.69 325 TYR A N 1
ATOM 2665 C CA . TYR A 1 325 ? 1.533 -19.339 9.425 1.00 69.69 325 TYR A CA 1
ATOM 2666 C C . TYR A 1 325 ? 2.257 -19.920 10.646 1.00 69.69 325 TYR A C 1
ATOM 2668 O O . TYR A 1 325 ? 1.690 -19.953 11.732 1.00 69.69 325 TYR A O 1
ATOM 2676 N N . GLU A 1 326 ? 3.470 -20.458 10.476 1.00 73.00 326 GLU A N 1
ATOM 2677 C CA . GLU A 1 326 ? 4.309 -21.090 11.517 1.00 73.00 326 GLU A CA 1
ATOM 2678 C C . GLU A 1 326 ? 3.700 -22.321 12.221 1.00 73.00 326 GLU A C 1
ATOM 2680 O O . GLU A 1 326 ? 4.386 -23.052 12.938 1.00 73.00 326 GLU A O 1
ATOM 2685 N N . ILE A 1 327 ? 2.436 -22.630 11.940 1.00 76.06 327 ILE A N 1
ATOM 2686 C CA . ILE A 1 327 ? 1.693 -23.794 12.417 1.00 76.06 327 ILE A CA 1
ATOM 2687 C C . ILE A 1 327 ? 1.174 -24.621 11.241 1.00 76.06 327 ILE A C 1
ATOM 2689 O O . ILE A 1 327 ? 1.097 -24.155 10.104 1.00 76.06 327 ILE A O 1
ATOM 2693 N N . ASN A 1 328 ? 0.825 -25.881 11.497 1.00 89.38 328 ASN A N 1
ATOM 2694 C CA . ASN A 1 328 ? 0.276 -26.741 10.454 1.00 89.38 328 ASN A CA 1
ATOM 2695 C C . ASN A 1 328 ? -1.201 -26.397 10.177 1.00 89.38 328 ASN A C 1
ATOM 2697 O O . ASN A 1 328 ? -1.909 -26.000 11.102 1.00 89.38 328 ASN A O 1
ATOM 2701 N N . PRO A 1 329 ? -1.716 -26.652 8.960 1.00 88.06 329 PRO A N 1
ATOM 2702 C CA . PRO A 1 329 ? -3.115 -26.396 8.593 1.00 88.06 329 PRO A CA 1
ATOM 2703 C C . PRO A 1 329 ? -4.159 -26.985 9.558 1.00 88.06 329 PRO A C 1
ATOM 2705 O O . PRO A 1 329 ? -5.159 -26.344 9.871 1.00 88.06 329 PRO A O 1
ATOM 2708 N N . ASN A 1 330 ? -3.919 -28.203 10.062 1.00 90.38 330 ASN A N 1
ATOM 2709 C CA . ASN A 1 330 ? -4.798 -28.850 11.044 1.00 90.38 330 ASN A CA 1
ATOM 2710 C C . ASN A 1 330 ? -4.852 -28.071 12.363 1.00 90.38 330 ASN A C 1
ATOM 2712 O O . ASN A 1 330 ? -5.919 -27.925 12.954 1.00 90.38 330 ASN A O 1
ATOM 2716 N N . ASP A 1 331 ? -3.697 -27.591 12.825 1.00 83.06 331 ASP A N 1
ATOM 2717 C CA . ASP A 1 331 ? -3.602 -26.809 14.054 1.00 83.06 331 ASP A CA 1
ATOM 2718 C C . ASP A 1 331 ? -4.216 -25.428 13.849 1.00 83.06 331 ASP A C 1
ATOM 2720 O O . ASP A 1 331 ? -4.917 -24.942 14.729 1.00 83.06 331 ASP A O 1
ATOM 2724 N N . PHE A 1 332 ? -4.011 -24.832 12.671 1.00 82.19 332 PHE A N 1
ATOM 2725 C CA . PHE A 1 332 ? -4.630 -23.574 12.269 1.00 82.19 332 PHE A CA 1
ATOM 2726 C C . PHE A 1 332 ? -6.158 -23.656 12.346 1.00 82.19 332 PHE A C 1
ATOM 2728 O O . PHE A 1 332 ? -6.765 -22.858 13.050 1.00 82.19 332 PHE A O 1
ATOM 2735 N N . ARG A 1 333 ? -6.773 -24.683 11.742 1.00 85.06 333 ARG A N 1
ATOM 2736 C CA . ARG A 1 333 ? -8.228 -24.914 11.809 1.00 85.06 333 ARG A CA 1
ATOM 2737 C C . ARG A 1 333 ? -8.753 -25.063 13.241 1.00 85.06 333 ARG A C 1
ATOM 2739 O O . ARG A 1 333 ? -9.857 -24.628 13.535 1.00 85.06 333 ARG A O 1
ATOM 2746 N N . LYS A 1 334 ? -7.995 -25.719 14.124 1.00 79.81 334 LYS A N 1
ATOM 2747 C CA . LYS A 1 334 ? -8.423 -25.975 15.510 1.00 79.81 334 LYS A CA 1
ATOM 2748 C C . LYS A 1 334 ? -8.244 -24.768 16.429 1.00 79.81 334 LYS A C 1
ATOM 2750 O O . LYS A 1 334 ? -9.016 -24.609 17.366 1.00 79.81 334 LYS A O 1
ATOM 2755 N N . LYS A 1 335 ? -7.181 -23.986 16.222 1.00 73.38 335 LYS A N 1
ATOM 2756 C CA . LYS A 1 335 ? -6.763 -22.904 17.129 1.00 73.38 335 LYS A CA 1
ATOM 2757 C C . LYS A 1 335 ? -7.319 -21.542 16.736 1.00 73.38 335 LYS A C 1
ATOM 2759 O O . LYS A 1 335 ? -7.418 -20.675 17.597 1.00 73.38 335 LYS A O 1
ATOM 2764 N N . ILE A 1 336 ? -7.627 -21.342 15.458 1.00 63.88 336 ILE A N 1
ATOM 2765 C CA . ILE A 1 336 ? -8.106 -20.069 14.930 1.00 63.88 336 ILE A CA 1
ATOM 2766 C C . ILE A 1 336 ? -9.601 -20.193 14.661 1.00 63.88 336 ILE A C 1
ATOM 2768 O O . ILE A 1 336 ? -10.033 -21.011 13.852 1.00 63.88 336 ILE A O 1
ATOM 2772 N N . THR A 1 337 ? -10.397 -19.378 15.344 1.00 50.31 337 THR A N 1
ATOM 2773 C CA . THR A 1 337 ? -11.849 -19.357 15.165 1.00 50.31 337 THR A CA 1
ATOM 2774 C C . THR A 1 337 ? -12.206 -18.351 14.080 1.00 50.31 337 THR A C 1
ATOM 2776 O O . THR A 1 337 ? -11.940 -17.159 14.224 1.00 50.31 337 THR A O 1
ATOM 2779 N N . TYR A 1 338 ? -12.838 -18.811 12.999 1.00 43.81 338 TYR A N 1
ATOM 2780 C CA . TYR A 1 338 ? -13.514 -17.907 12.070 1.00 43.81 338 TYR A CA 1
ATOM 2781 C C . TYR A 1 338 ? -14.731 -17.327 12.779 1.00 43.81 338 TYR A C 1
ATOM 2783 O O . TYR A 1 338 ? -15.603 -18.078 13.223 1.00 43.81 338 TYR A O 1
ATOM 2791 N N . GLN A 1 339 ? -14.811 -16.008 12.903 1.00 39.75 339 GLN A N 1
ATOM 2792 C CA . GLN A 1 339 ? -15.988 -15.371 13.477 1.00 39.75 339 GLN A CA 1
ATOM 2793 C C . GLN A 1 339 ? -17.133 -15.471 12.450 1.00 39.75 339 GLN A C 1
ATOM 2795 O O . GLN A 1 339 ? -17.247 -14.652 11.545 1.00 39.75 339 GLN A O 1
ATOM 2800 N N . LYS A 1 340 ? -17.926 -16.552 12.539 1.00 35.06 340 LYS A N 1
ATOM 2801 C CA . LYS A 1 340 ? -19.018 -16.892 11.600 1.00 35.06 340 LYS A CA 1
ATOM 2802 C C . LYS A 1 340 ? -20.277 -16.033 11.769 1.00 35.06 340 LYS A C 1
ATOM 2804 O O . LYS A 1 340 ? -21.103 -16.027 10.864 1.00 35.06 340 LYS A O 1
ATOM 2809 N N . TYR A 1 341 ? -20.420 -15.321 12.886 1.00 27.92 341 TYR A N 1
ATOM 2810 C CA . TYR A 1 341 ? -21.597 -14.507 13.185 1.00 27.92 341 TYR A CA 1
ATOM 2811 C C . TYR A 1 341 ? -21.170 -13.135 13.697 1.00 27.92 341 TYR A C 1
ATOM 2813 O O . TYR A 1 341 ? -20.492 -13.016 14.719 1.00 27.92 341 TYR A O 1
ATOM 2821 N N . ILE A 1 342 ? -21.564 -12.121 12.936 1.00 29.97 342 ILE A N 1
ATOM 2822 C CA . ILE A 1 342 ? -21.695 -10.745 13.392 1.00 29.97 342 ILE A CA 1
ATOM 2823 C C . ILE A 1 342 ? -23.030 -10.713 14.146 1.00 29.97 342 ILE A C 1
ATOM 2825 O O . ILE A 1 342 ? -24.057 -11.026 13.545 1.00 29.97 342 ILE A O 1
ATOM 2829 N N . PHE A 1 343 ? -22.995 -10.449 15.452 1.00 31.78 343 PHE A N 1
ATOM 2830 C CA . PHE A 1 343 ? -24.190 -10.062 16.206 1.00 31.78 343 PHE A CA 1
ATOM 2831 C C . PHE A 1 343 ? -24.344 -8.551 16.154 1.00 31.78 343 PHE A C 1
ATOM 2833 O O . PHE A 1 343 ? -23.295 -7.874 16.283 1.00 31.78 343 PHE A O 1
#

Radius of gyration: 22.25 Å; chains: 1; bounding box: 54×63×50 Å

Foldseek 3Di:
DFFDADVLFDDDDQDDPDDDDDDDDDDQPLLLVVVVVVVCVVVVDDQDLVVLCQFPRDFDDDPVLVVVLVVLSVVLVVLVVVVVVPDPCSVVSNSVSVNVSSVSSSVRSVVDPDGDPDCQPSCLLVVLLVVQLDPDDLVVSCVVNVHHSVVSQLVCCQPQVDGPVVSSLVSLLSSVLSCLANHPDDLQVSCNVRNHPGSVRVQVSNCVQPVDGSVVVSVCVVDVPVVQAADDPVLVVVLVVVLLVCLLDPDDLVVSCVVSVHDLRRQQRHCCNPPVDGPVLSSLVSLLVVLLVCLQPDPDDSQVSCNRSRHPGSVVNQVSNCSRNVDGSVVSSVVDHDPPDSD

Sequence (343 aa):
MLVGILPWYYTQIIEVKEPCELEVVVFNLELINILLKRTNEVFGSATQITNAIENTAYVSLDDAERKSVESIIDNLKHELVSFKNGNDYAKQMIYIKLMELAVIFEKSSGKDKKKIKNKHKIEIFHYIWAHLDEKLTLKSLANIFYISESNISKYIKEETGLSFTNLTSLMKLTKLMGYLNFSEKNLEELSVILGFKDASHLAKFFKAKTGLNSKDYKNSYHTIDLADQVISYDKMEDIVDYLVNNYYTDFKIDDICKKFEISPIQLNKSLKFYMDKSFEDYINYIRVINSAKLLLQTDDLVSVIAYKVGFNTTKTFYRNFKKIYEINPNDFRKKITYQKYIF